Protein AF-A0A368X743-F1 (afdb_monomer)

Radius of gyration: 22.24 Å; Cα contacts (8 Å, |Δi|>4): 358; chains: 1; bounding box: 61×42×49 Å

pLDDT: mean 71.94, std 15.52, range [31.73, 89.88]

Mean predicted aligned error: 16.69 Å

Nearest PDB structures (foldseek):
  1ny5-assembly1_A  TM=9.254E-01  e=3.821E-13  Aquifex aeolicus
  6iy8-assembly1_B  TM=8.903E-01  e=4.191E-12  Pseudomonas putida
  8p53-assembly1_E  TM=8.128E-01  e=8.308E-13  Pseudomonas aeruginosa PAO1
  6djv-assembly1_F  TM=6.611E-01  e=6.412E-06  Mycobacterium tuberculosis
  6w6e-assembly1_A  TM=6.789E-01  e=2.340E-05  Mycobacterium tuberculosis

InterPro domains:
  IPR002078 RNA polymerase sigma factor 54 interaction domain [PF00158] (99-237)
  IPR002078 RNA polymerase sigma factor 54 interaction domain [PS50045] (100-242)
  IPR027417 P-loop containing nucleoside triphosphate hydrolase [G3DSA:3.40.50.300] (79-241)
  IPR027417 P-loop containing nucleoside triphosphate hydrolase [SSF52540] (99-230)

Structure (mmCIF, N/CA/C/O backbone):
data_AF-A0A368X743-F1
#
_entry.id   AF-A0A368X743-F1
#
loop_
_atom_site.group_PDB
_atom_site.id
_atom_site.type_symbol
_atom_site.label_atom_id
_atom_site.label_alt_id
_atom_site.label_comp_id
_atom_site.label_asym_id
_atom_site.label_entity_id
_atom_site.label_seq_id
_atom_site.pdbx_PDB_ins_code
_atom_site.Cartn_x
_atom_site.Cartn_y
_atom_site.Cartn_z
_atom_site.occupancy
_atom_site.B_iso_or_equiv
_atom_site.auth_seq_id
_atom_site.auth_comp_id
_atom_site.auth_asym_id
_atom_site.auth_atom_id
_atom_site.pdbx_PDB_model_num
ATOM 1 N N . MET A 1 1 ? -32.402 -8.726 -5.027 1.00 56.62 1 MET A N 1
ATOM 2 C CA . MET A 1 1 ? -32.173 -7.264 -4.955 1.00 56.62 1 MET A CA 1
ATOM 3 C C . MET A 1 1 ? -30.920 -6.946 -5.750 1.00 56.62 1 MET A C 1
ATOM 5 O O . MET A 1 1 ? -29.966 -7.706 -5.640 1.00 56.62 1 MET A O 1
ATOM 9 N N . VAL A 1 2 ? -30.930 -5.896 -6.571 1.00 60.62 2 VAL A N 1
ATOM 10 C CA . VAL A 1 2 ? -29.793 -5.553 -7.444 1.00 60.62 2 VAL A CA 1
ATOM 11 C C . VAL A 1 2 ? -28.965 -4.449 -6.795 1.00 60.62 2 VAL A C 1
ATOM 13 O O . VAL A 1 2 ? -29.484 -3.370 -6.515 1.00 60.62 2 VAL A O 1
ATOM 16 N N . ALA A 1 3 ? -27.683 -4.719 -6.552 1.00 65.06 3 ALA A N 1
ATOM 17 C CA . ALA A 1 3 ? -26.713 -3.693 -6.195 1.00 65.06 3 ALA A CA 1
ATOM 18 C C . ALA A 1 3 ? -26.090 -3.140 -7.482 1.00 65.06 3 ALA A C 1
ATOM 20 O O . ALA A 1 3 ? -25.682 -3.903 -8.354 1.00 65.06 3 ALA A O 1
ATOM 21 N N . ALA A 1 4 ? -26.043 -1.817 -7.606 1.00 66.94 4 ALA A N 1
ATOM 22 C CA . ALA A 1 4 ? -25.495 -1.128 -8.767 1.00 66.94 4 ALA A CA 1
ATOM 23 C C . ALA A 1 4 ? -24.627 0.041 -8.300 1.00 66.94 4 ALA A C 1
ATOM 25 O O . ALA A 1 4 ? -25.028 0.784 -7.391 1.00 66.94 4 ALA A O 1
ATOM 26 N N . ASP A 1 5 ? -23.463 0.203 -8.927 1.00 67.44 5 ASP A N 1
ATOM 27 C CA . ASP A 1 5 ? -22.631 1.393 -8.775 1.00 67.44 5 ASP A CA 1
ATOM 28 C C . ASP A 1 5 ? -23.292 2.621 -9.433 1.00 67.44 5 ASP A C 1
ATOM 30 O O . ASP A 1 5 ? -24.389 2.552 -9.992 1.00 67.44 5 ASP A O 1
ATOM 34 N N . ARG A 1 6 ? -22.646 3.784 -9.351 1.00 60.88 6 ARG A N 1
ATOM 35 C CA . ARG A 1 6 ? -23.215 5.037 -9.863 1.00 60.88 6 ARG A CA 1
ATOM 36 C C . ARG A 1 6 ? -23.391 5.050 -11.387 1.00 60.88 6 ARG A C 1
ATOM 38 O O . ARG A 1 6 ? -24.384 5.605 -11.854 1.00 60.88 6 ARG A O 1
ATOM 45 N N . ALA A 1 7 ? -22.465 4.459 -12.141 1.00 65.38 7 ALA A N 1
ATOM 46 C CA . ALA A 1 7 ? -22.534 4.413 -13.600 1.00 65.38 7 ALA A CA 1
ATOM 47 C C . ALA A 1 7 ? -23.646 3.457 -14.052 1.00 65.38 7 ALA A C 1
ATOM 49 O O . ALA A 1 7 ? -24.492 3.817 -14.871 1.00 65.38 7 ALA A O 1
ATOM 50 N N . ALA A 1 8 ? -23.719 2.283 -13.426 1.00 67.38 8 ALA A N 1
ATOM 51 C CA . ALA A 1 8 ? -24.792 1.324 -13.617 1.00 67.38 8 ALA A CA 1
ATOM 52 C C . ALA A 1 8 ? -26.155 1.920 -13.233 1.00 67.38 8 ALA A C 1
ATOM 54 O O . ALA A 1 8 ? -27.121 1.735 -13.959 1.00 67.38 8 ALA A O 1
ATOM 55 N N . ARG A 1 9 ? -26.258 2.706 -12.153 1.00 71.69 9 ARG A N 1
ATOM 56 C CA . ARG A 1 9 ? -27.516 3.385 -11.782 1.00 71.69 9 ARG A CA 1
ATOM 57 C C . ARG A 1 9 ? -27.991 4.380 -12.835 1.00 71.69 9 ARG A C 1
ATOM 59 O O . ARG A 1 9 ? -29.185 4.417 -13.109 1.00 71.69 9 ARG A O 1
ATOM 66 N N . GLN A 1 10 ? -27.083 5.152 -13.434 1.00 70.25 10 GLN A N 1
ATOM 67 C CA . GLN A 1 10 ? -27.434 6.070 -14.522 1.00 70.25 10 GLN A CA 1
ATOM 68 C C . GLN A 1 10 ? -27.906 5.317 -15.768 1.00 70.25 10 GLN A C 1
ATOM 70 O O . GLN A 1 10 ? -28.927 5.682 -16.342 1.00 70.25 10 GLN A O 1
ATOM 75 N N . LEU A 1 11 ? -27.211 4.238 -16.139 1.00 69.19 11 LEU A N 1
ATOM 76 C CA . LEU A 1 11 ? -27.594 3.389 -17.271 1.00 69.19 11 LEU A CA 1
ATOM 77 C C . LEU A 1 11 ? -28.924 2.658 -17.046 1.00 69.19 11 LEU A C 1
ATOM 79 O O . LEU A 1 11 ? -29.660 2.431 -17.997 1.00 69.19 11 LEU A O 1
ATOM 83 N N . LEU A 1 12 ? -29.236 2.302 -15.798 1.00 70.56 12 LEU A N 1
ATOM 84 C CA . LEU A 1 12 ? -30.456 1.589 -15.408 1.00 70.56 12 LEU A CA 1
ATOM 85 C C . LEU A 1 12 ? -31.621 2.526 -15.031 1.00 70.56 12 LEU A C 1
ATOM 87 O O . LEU A 1 12 ? -32.637 2.051 -14.522 1.00 70.56 12 LEU A O 1
ATOM 91 N N . GLY A 1 13 ? -31.477 3.848 -15.198 1.00 67.25 13 GLY A N 1
ATOM 92 C CA . GLY A 1 13 ? -32.517 4.821 -14.832 1.00 67.25 13 GLY A CA 1
ATOM 93 C C . GLY A 1 13 ? -32.894 4.803 -13.342 1.00 67.25 13 GLY A C 1
ATOM 94 O O . GLY A 1 13 ? -34.024 5.124 -12.968 1.00 67.25 13 GLY A O 1
ATOM 95 N N . LEU A 1 14 ? -31.975 4.383 -12.468 1.00 68.50 14 LEU A N 1
ATOM 96 C CA . LEU A 1 14 ? -32.179 4.334 -11.022 1.00 68.50 14 LEU A CA 1
ATOM 97 C C . LEU A 1 14 ? -31.921 5.720 -10.414 1.00 68.50 14 LEU A C 1
ATOM 99 O O . LEU A 1 14 ? -30.856 6.305 -10.611 1.00 68.50 14 LEU A O 1
ATOM 103 N N . ALA A 1 15 ? -32.891 6.236 -9.650 1.00 59.75 15 ALA A N 1
ATOM 104 C CA . ALA A 1 15 ? -32.784 7.535 -8.987 1.00 59.75 15 ALA A CA 1
ATOM 105 C C . ALA A 1 15 ? -31.547 7.614 -8.070 1.00 59.75 15 ALA A C 1
ATOM 107 O O . ALA A 1 15 ? -31.163 6.639 -7.417 1.00 59.75 15 ALA A O 1
ATOM 108 N N . ALA A 1 16 ? -30.929 8.796 -8.004 1.00 53.31 16 ALA A N 1
ATOM 109 C CA . ALA A 1 16 ? -29.814 9.069 -7.105 1.00 53.31 16 ALA A CA 1
ATOM 110 C C . ALA A 1 16 ? -30.315 9.112 -5.649 1.00 53.31 16 ALA A C 1
ATOM 112 O O . ALA A 1 16 ? -30.782 10.138 -5.170 1.00 53.31 16 ALA A O 1
ATOM 113 N N . GLY A 1 17 ? -30.238 7.978 -4.954 1.00 55.19 17 GLY A N 1
ATOM 114 C CA . GLY A 1 17 ? -30.592 7.832 -3.541 1.00 55.19 17 GLY A CA 1
ATOM 115 C C . GLY A 1 17 ? -29.818 6.685 -2.874 1.00 55.19 17 GLY A C 1
ATOM 116 O O . GLY A 1 17 ? -29.008 6.027 -3.548 1.00 55.19 17 GLY A O 1
ATOM 117 N N . PRO A 1 18 ? -30.035 6.416 -1.567 1.00 54.06 18 PRO A N 1
ATOM 118 C CA . PRO A 1 18 ? -29.537 5.190 -0.925 1.00 54.06 18 PRO A CA 1
ATOM 119 C C . PRO A 1 18 ? -29.947 3.976 -1.773 1.00 54.06 18 PRO A C 1
ATOM 121 O O . PRO A 1 18 ? -30.916 4.107 -2.518 1.00 54.06 18 PRO A O 1
ATOM 124 N N . PRO A 1 19 ? -29.221 2.837 -1.743 1.00 54.69 19 PRO A N 1
ATOM 125 C CA . PRO A 1 19 ? -29.488 1.686 -2.610 1.00 54.69 19 PRO A CA 1
ATOM 126 C C . PRO A 1 19 ? -30.940 1.221 -2.448 1.00 54.69 19 PRO A C 1
ATOM 128 O O . PRO A 1 19 ? -31.252 0.381 -1.612 1.00 54.69 19 PRO A O 1
ATOM 131 N N . SER A 1 20 ? -31.851 1.797 -3.232 1.00 52.66 20 SER A N 1
ATOM 132 C CA . SER A 1 20 ? -33.245 1.413 -3.234 1.00 52.66 20 SER A CA 1
ATOM 133 C C . SER A 1 20 ? -33.252 0.067 -3.925 1.00 52.66 20 SER A C 1
ATOM 135 O O . SER A 1 20 ? -32.994 -0.024 -5.130 1.00 52.66 20 SER A O 1
ATOM 137 N N . ALA A 1 21 ? -33.433 -0.980 -3.138 1.00 56.78 21 ALA A N 1
ATOM 138 C CA . ALA A 1 21 ? -33.397 -2.345 -3.601 1.00 56.78 21 ALA A CA 1
ATOM 139 C C . ALA A 1 21 ? -34.634 -2.623 -4.459 1.00 56.78 21 ALA A C 1
ATOM 141 O O . ALA A 1 21 ? -35.606 -3.212 -3.995 1.00 56.78 21 ALA A O 1
ATOM 142 N N . LYS A 1 22 ? -34.617 -2.190 -5.723 1.00 64.69 22 LYS A N 1
ATOM 143 C CA . LYS A 1 22 ? -35.632 -2.637 -6.670 1.00 64.69 22 LYS A CA 1
ATOM 144 C C . LYS A 1 22 ? -35.457 -4.151 -6.880 1.00 64.69 22 LYS A C 1
ATOM 146 O O . LYS A 1 22 ? -34.316 -4.625 -7.013 1.00 64.69 22 LYS A O 1
ATOM 151 N N . PRO A 1 23 ? -36.546 -4.935 -6.851 1.00 72.25 23 PRO A N 1
ATOM 152 C CA . PRO A 1 23 ? -36.495 -6.343 -7.214 1.00 72.25 23 PRO A CA 1
ATOM 153 C C . PRO A 1 23 ? -36.033 -6.489 -8.670 1.00 72.25 23 PRO A C 1
ATOM 155 O O . PRO A 1 23 ? -36.226 -5.594 -9.493 1.00 72.25 23 PRO A O 1
ATOM 158 N N . PHE A 1 24 ? -35.365 -7.601 -8.970 1.00 74.69 24 PHE A N 1
ATOM 159 C CA . PHE A 1 24 ? -34.711 -7.831 -10.263 1.00 74.69 24 PHE A CA 1
ATOM 160 C C . PHE A 1 24 ? -35.723 -7.764 -11.416 1.00 74.69 24 PHE A C 1
ATOM 162 O O . PHE A 1 24 ? -35.469 -7.164 -12.454 1.00 74.69 24 PHE A O 1
ATOM 169 N N . GLU A 1 25 ? -36.914 -8.286 -11.171 1.00 78.69 25 GLU A N 1
ATOM 170 C CA . GLU A 1 25 ? -38.037 -8.397 -12.093 1.00 78.69 25 GLU A CA 1
ATOM 171 C C . GLU A 1 25 ? -38.644 -7.035 -12.469 1.00 78.69 25 GLU A 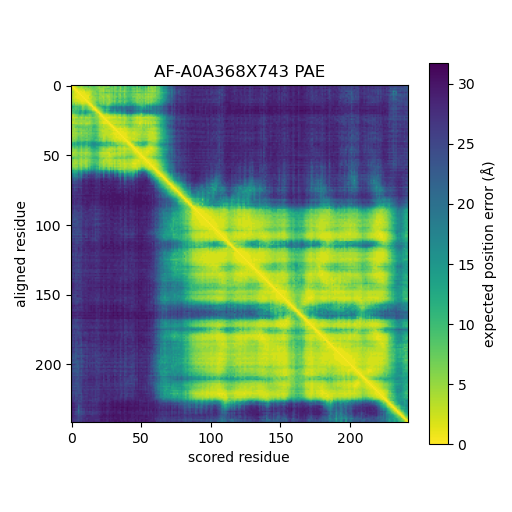C 1
ATOM 173 O O . GLU A 1 25 ? -39.318 -6.922 -13.485 1.00 78.69 25 GLU A O 1
ATOM 178 N N . GLN A 1 26 ? -38.397 -5.982 -11.681 1.00 74.81 26 GLN A N 1
ATOM 179 C CA . GLN A 1 26 ? -38.797 -4.616 -12.047 1.00 74.81 26 GLN A CA 1
ATOM 180 C C . GLN A 1 26 ? -37.801 -3.936 -12.989 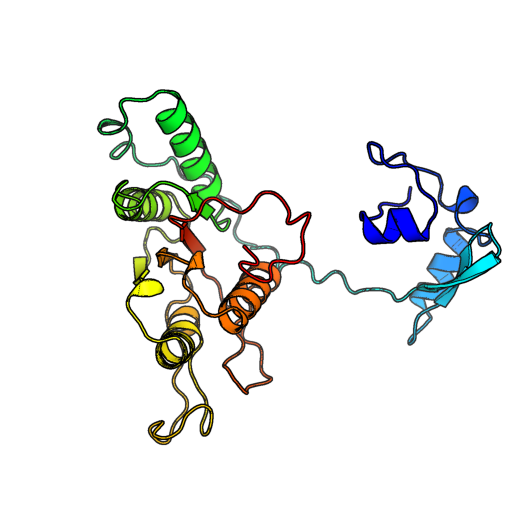1.00 74.81 26 GLN A C 1
ATOM 182 O O . GLN A 1 26 ? -38.139 -2.940 -13.623 1.00 74.81 26 GLN A O 1
ATOM 187 N N . LEU A 1 27 ? -36.565 -4.432 -13.051 1.00 74.38 27 LEU A N 1
ATOM 188 C CA . LEU A 1 27 ? -35.510 -3.872 -13.895 1.00 74.38 27 LEU A CA 1
ATOM 189 C C . LEU A 1 27 ? -35.327 -4.678 -15.176 1.00 74.38 27 LEU A C 1
ATOM 191 O O . LEU A 1 27 ? -35.014 -4.111 -16.220 1.00 74.38 27 LEU A O 1
ATOM 195 N N . PHE A 1 28 ? -35.552 -5.988 -15.109 1.00 81.00 28 PHE A N 1
ATOM 196 C CA . PHE A 1 28 ? -35.275 -6.916 -16.190 1.00 81.00 28 PHE A CA 1
ATOM 197 C C . PHE A 1 28 ? -36.531 -7.668 -16.613 1.00 81.00 28 PHE A C 1
ATOM 199 O O . PHE A 1 28 ? -37.300 -8.157 -15.796 1.00 81.00 28 PHE A O 1
ATOM 206 N N . SER A 1 29 ? -36.686 -7.819 -17.925 1.00 78.00 29 SER A N 1
ATOM 207 C CA . SER A 1 29 ? -37.794 -8.548 -18.561 1.00 78.00 29 SER A CA 1
ATOM 208 C C . SER A 1 29 ? -37.691 -10.077 -18.448 1.00 78.00 29 SER A C 1
ATOM 210 O O . SER A 1 29 ? -38.550 -10.799 -18.948 1.00 78.00 29 SER A O 1
ATOM 212 N N . VAL A 1 30 ? -36.635 -10.584 -17.808 1.00 78.19 30 VAL A N 1
ATOM 213 C CA . VAL A 1 30 ? -36.386 -12.012 -17.584 1.00 78.19 30 VAL A CA 1
ATOM 214 C C . VAL A 1 30 ? -36.450 -12.315 -16.091 1.00 78.19 30 VAL A C 1
ATOM 216 O O . VAL A 1 30 ? -35.977 -11.528 -15.278 1.00 78.19 30 VAL A O 1
ATOM 219 N N . GLY A 1 31 ? -37.005 -13.469 -15.716 1.00 79.88 31 GLY A N 1
ATOM 220 C CA . GLY A 1 31 ? -37.005 -13.911 -14.321 1.00 79.88 31 GLY A CA 1
ATOM 221 C C . GLY A 1 31 ? -35.591 -14.250 -13.843 1.00 79.88 31 GLY A C 1
ATOM 222 O O . GLY A 1 31 ? -34.842 -14.928 -14.554 1.00 79.88 31 GLY A O 1
ATOM 223 N N . PHE A 1 32 ? -35.235 -13.820 -12.627 1.00 78.94 32 PHE A N 1
ATOM 224 C CA . PHE A 1 32 ? -33.883 -13.982 -12.078 1.00 78.94 32 PHE A CA 1
ATOM 225 C C . PHE A 1 32 ? -33.392 -15.434 -12.118 1.00 78.94 32 PHE A C 1
ATOM 227 O O . PHE A 1 32 ? -32.275 -15.69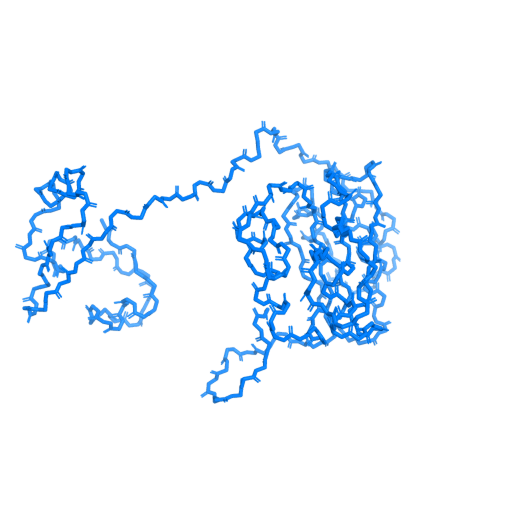7 -12.558 1.00 78.94 32 PHE A O 1
ATOM 234 N N . GLY A 1 33 ? -34.233 -16.393 -11.716 1.00 80.25 33 GLY A N 1
ATOM 235 C CA . GLY A 1 33 ? -33.866 -17.813 -11.676 1.00 80.25 33 GLY A CA 1
ATOM 236 C C . GLY A 1 33 ? -33.558 -18.410 -13.054 1.00 80.25 33 GLY A C 1
ATOM 237 O O . GLY A 1 33 ? -32.553 -19.107 -13.215 1.00 80.25 33 GLY A O 1
ATOM 238 N N . ALA A 1 34 ? -34.381 -18.095 -14.059 1.00 78.75 34 ALA A N 1
ATOM 239 C CA . ALA A 1 34 ? -34.189 -18.566 -15.431 1.00 78.75 34 ALA A CA 1
ATOM 240 C C . ALA A 1 34 ? -32.914 -17.972 -16.047 1.00 78.75 34 ALA A C 1
ATOM 242 O O . ALA A 1 34 ? -32.102 -18.691 -16.633 1.00 78.75 34 ALA A O 1
ATOM 243 N N . TRP A 1 35 ? -32.696 -16.673 -15.838 1.00 83.81 35 TRP A N 1
ATOM 244 C CA . TRP A 1 35 ? -31.492 -15.991 -16.298 1.00 83.81 35 TRP A CA 1
ATOM 245 C C . TRP A 1 35 ? -30.225 -16.490 -15.588 1.00 83.81 35 TRP A C 1
ATOM 247 O O . TRP A 1 35 ? -29.239 -16.781 -16.258 1.00 83.81 35 TRP A O 1
ATOM 257 N N . MET A 1 36 ? -30.247 -16.682 -14.265 1.00 78.75 36 MET A N 1
ATOM 258 C CA . MET A 1 36 ? -29.116 -17.243 -13.511 1.00 78.75 36 MET A CA 1
ATOM 259 C C . MET A 1 36 ? -28.749 -18.648 -13.991 1.00 78.75 36 MET A C 1
ATOM 261 O O . MET A 1 36 ? -27.569 -18.991 -14.061 1.00 78.75 36 MET A O 1
ATOM 265 N N . SER A 1 37 ? -29.747 -19.466 -14.337 1.00 80.19 37 SER A N 1
ATOM 266 C CA . SER A 1 37 ? -29.503 -20.779 -14.933 1.00 80.19 37 SER A CA 1
ATOM 267 C C . SER A 1 37 ? -28.808 -20.653 -16.289 1.00 80.19 37 SER A C 1
ATOM 269 O O . SER A 1 37 ? -27.788 -21.301 -16.509 1.00 80.19 37 SER A O 1
ATOM 271 N N . ALA A 1 38 ? -29.282 -19.763 -17.165 1.00 78.81 38 ALA A N 1
ATOM 272 C CA . ALA A 1 38 ? -28.646 -19.510 -18.456 1.00 78.81 38 ALA A CA 1
ATOM 273 C C . ALA A 1 38 ? -27.209 -18.979 -18.304 1.00 78.81 38 ALA A C 1
ATOM 275 O O . ALA A 1 38 ? -26.305 -19.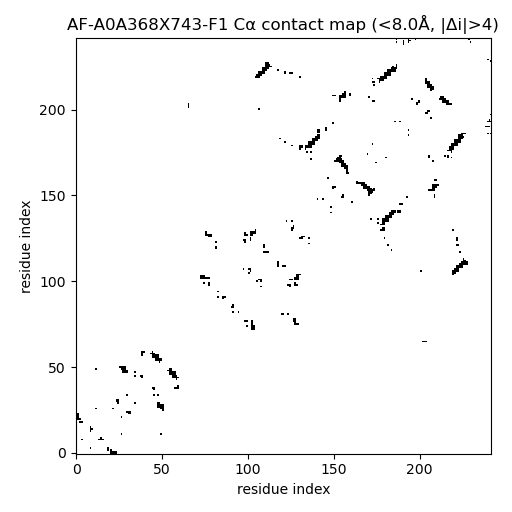454 -18.986 1.00 78.81 38 ALA A O 1
ATOM 276 N N . LEU A 1 39 ? -26.974 -18.051 -17.370 1.00 80.62 39 LEU A N 1
ATOM 277 C CA . LEU A 1 39 ? -25.662 -17.453 -17.123 1.00 80.62 39 LEU A CA 1
ATOM 278 C C . LEU A 1 39 ? -24.630 -18.488 -16.655 1.00 80.62 39 LEU A C 1
ATOM 280 O O . LEU A 1 39 ? -23.502 -18.468 -17.137 1.00 80.62 39 LEU A O 1
ATOM 284 N N . ARG A 1 40 ? -25.018 -19.426 -15.777 1.00 76.19 40 ARG A N 1
ATOM 285 C CA . ARG A 1 40 ? -24.127 -20.504 -15.301 1.00 76.19 40 ARG A CA 1
ATOM 286 C C . ARG A 1 40 ? -23.631 -21.423 -16.41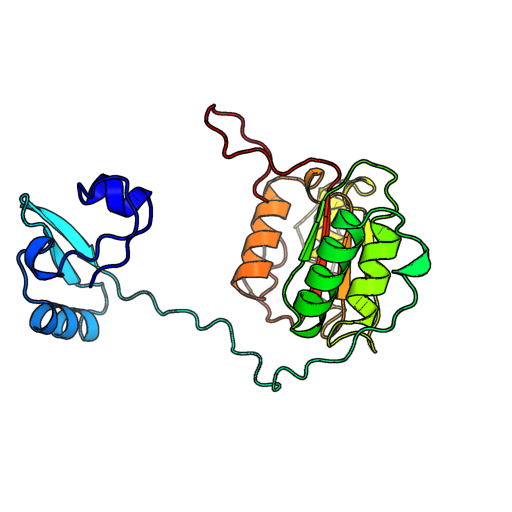8 1.00 76.19 40 ARG A C 1
ATOM 288 O O . ARG A 1 40 ? -22.539 -21.966 -16.310 1.00 76.19 40 ARG A O 1
ATOM 295 N N . HIS A 1 41 ? -24.419 -21.594 -17.477 1.00 72.56 41 HIS A N 1
ATOM 296 C CA . HIS A 1 41 ? -24.068 -22.453 -18.611 1.00 72.56 41 HIS A CA 1
ATOM 297 C C . HIS A 1 41 ? -23.479 -21.662 -19.793 1.00 72.56 41 HIS A C 1
ATOM 299 O O . HIS A 1 41 ? -22.948 -22.249 -20.738 1.00 72.56 41 HIS A O 1
ATOM 305 N N . ALA A 1 42 ? -23.543 -20.329 -19.755 1.00 69.12 42 ALA A N 1
ATOM 306 C CA . ALA A 1 42 ? -23.094 -19.470 -20.837 1.00 69.12 42 ALA A CA 1
ATOM 307 C C . ALA A 1 42 ? -21.596 -19.147 -20.722 1.00 69.12 42 ALA A C 1
ATOM 309 O O . ALA A 1 42 ? -21.192 -18.216 -20.030 1.00 69.12 42 ALA A O 1
ATOM 310 N N . ARG A 1 43 ? -20.765 -19.849 -21.505 1.00 61.22 43 ARG A N 1
ATOM 311 C CA . ARG A 1 43 ? -19.309 -19.594 -21.615 1.00 61.22 43 ARG A CA 1
ATOM 312 C C . ARG A 1 43 ? -18.935 -18.177 -22.061 1.00 61.22 43 ARG A C 1
ATOM 314 O O . ARG A 1 43 ? -17.804 -17.755 -21.866 1.00 61.22 43 ARG A O 1
ATOM 321 N N . GLN A 1 44 ? -19.859 -17.461 -22.697 1.00 68.56 44 GLN A N 1
ATOM 322 C CA . GLN A 1 44 ? -19.630 -16.130 -23.259 1.00 68.56 44 GLN A CA 1
ATOM 323 C C . GLN A 1 44 ? -20.599 -15.085 -22.675 1.00 68.56 44 GLN A C 1
ATOM 325 O O . GLN A 1 44 ? -20.813 -14.033 -23.274 1.00 68.56 44 GLN A O 1
ATOM 330 N N . GLY A 1 45 ? -21.203 -15.358 -21.517 1.00 75.69 45 GLY A N 1
ATOM 331 C CA . GLY A 1 45 ? -22.225 -14.496 -20.928 1.00 75.69 45 GLY A CA 1
ATOM 332 C C . GLY A 1 45 ? -23.614 -14.670 -21.551 1.00 75.69 45 GLY A C 1
ATOM 333 O O . GLY A 1 45 ? -23.767 -15.198 -22.651 1.00 75.69 45 GLY A O 1
ATOM 334 N N . ALA A 1 46 ? -24.638 -14.232 -20.824 1.00 81.56 46 ALA A N 1
ATOM 335 C CA . ALA A 1 46 ? -26.039 -14.332 -21.207 1.00 81.56 46 ALA A CA 1
ATOM 336 C C . ALA A 1 46 ? -26.592 -12.954 -21.585 1.00 81.56 46 ALA A C 1
ATOM 338 O O . ALA A 1 46 ? -26.406 -11.971 -20.865 1.00 81.56 46 ALA A O 1
ATOM 339 N N . ALA A 1 47 ? -27.295 -12.876 -22.715 1.00 80.25 47 ALA A N 1
ATOM 340 C CA . ALA A 1 47 ? -28.047 -11.679 -23.064 1.00 80.25 47 ALA A CA 1
ATOM 341 C C . ALA A 1 47 ? -29.213 -11.490 -22.083 1.00 80.25 47 ALA A C 1
ATOM 343 O O . ALA A 1 47 ? -29.880 -12.448 -21.691 1.00 80.25 47 ALA A O 1
ATOM 344 N N . MET A 1 48 ? -29.472 -10.247 -21.705 1.00 82.38 48 MET A N 1
ATOM 345 C CA . MET A 1 48 ? -30.626 -9.859 -20.909 1.00 82.38 48 MET A CA 1
ATOM 346 C C . MET A 1 48 ? -31.195 -8.546 -21.433 1.00 82.38 48 MET A C 1
ATOM 348 O O . MET A 1 48 ? -30.526 -7.805 -22.153 1.00 82.38 48 MET A O 1
ATOM 352 N N . ARG A 1 49 ? -32.447 -8.256 -21.095 1.00 81.00 49 ARG A N 1
ATOM 353 C CA . ARG A 1 49 ? -33.128 -7.060 -21.580 1.00 81.00 49 ARG A CA 1
ATOM 354 C C . ARG A 1 49 ? -33.782 -6.324 -20.423 1.00 81.00 49 ARG A C 1
ATOM 356 O O . ARG A 1 49 ? -34.500 -6.938 -19.630 1.00 81.00 49 ARG A O 1
ATOM 363 N N . LEU A 1 50 ? -33.514 -5.029 -20.338 1.00 78.31 50 LEU A N 1
ATOM 364 C CA . LEU A 1 50 ? -34.170 -4.129 -19.402 1.00 78.31 50 LEU A CA 1
ATOM 365 C C . LEU A 1 50 ? -35.645 -3.953 -19.765 1.00 78.31 50 LEU A C 1
ATOM 367 O O . LEU A 1 50 ? -36.044 -4.160 -20.914 1.00 78.31 50 LEU A O 1
ATOM 371 N N . ALA A 1 51 ? -36.452 -3.569 -18.781 1.00 74.31 51 ALA A N 1
ATOM 372 C CA . ALA A 1 51 ? -37.876 -3.297 -18.977 1.00 74.31 51 ALA A CA 1
ATOM 373 C C . ALA A 1 51 ? -38.138 -2.172 -20.002 1.00 74.31 51 ALA A C 1
ATOM 375 O O . ALA A 1 51 ? -39.148 -2.202 -20.697 1.00 74.31 51 ALA A O 1
ATOM 376 N N . ASP A 1 52 ? -37.204 -1.230 -20.153 1.00 72.94 52 ASP A N 1
ATOM 377 C CA . ASP A 1 52 ? -37.237 -0.145 -21.148 1.00 72.94 52 ASP A CA 1
ATOM 378 C C . ASP A 1 52 ? -36.826 -0.583 -22.569 1.00 72.94 52 ASP A C 1
ATOM 380 O O . ASP A 1 52 ? -36.849 0.201 -23.517 1.00 72.94 52 ASP A O 1
ATOM 384 N N . GLY A 1 53 ? -36.461 -1.855 -22.740 1.00 72.75 53 GLY A N 1
ATOM 385 C CA . GLY A 1 53 ? -36.122 -2.439 -24.024 1.00 72.75 53 GLY A CA 1
ATOM 386 C C . GLY A 1 53 ? -34.626 -2.493 -24.345 1.00 72.75 53 GLY A C 1
ATOM 387 O O . GLY A 1 53 ? -34.285 -3.126 -25.349 1.00 72.75 53 GLY A O 1
ATOM 388 N N . VAL A 1 54 ? -33.743 -1.927 -23.518 1.00 77.56 54 VAL A N 1
ATOM 389 C CA . VAL A 1 54 ? -32.285 -1.974 -23.725 1.00 77.56 54 VAL A CA 1
ATOM 390 C C . VAL A 1 54 ? -31.759 -3.402 -23.572 1.00 77.56 54 VAL A C 1
ATOM 392 O O . VAL A 1 54 ? -32.097 -4.112 -22.624 1.00 77.56 54 VAL A O 1
ATOM 395 N N . ARG A 1 55 ? -30.902 -3.842 -24.502 1.00 79.19 55 ARG A N 1
ATOM 396 C CA . ARG A 1 55 ? -30.234 -5.151 -24.436 1.00 79.19 55 ARG A CA 1
ATOM 397 C C . ARG A 1 55 ? -28.873 -5.020 -23.766 1.00 79.19 55 ARG A C 1
ATOM 399 O O . ARG A 1 55 ? -28.029 -4.255 -24.218 1.00 79.19 55 ARG A O 1
ATOM 406 N N . LEU A 1 56 ? -28.659 -5.818 -22.732 1.00 79.81 56 LEU A N 1
ATOM 407 C CA . LEU A 1 56 ? -27.412 -5.928 -21.992 1.00 79.81 56 LEU A CA 1
ATOM 408 C C . LEU A 1 56 ? -26.838 -7.334 -22.166 1.00 79.81 56 LEU A C 1
ATOM 410 O O . LEU A 1 56 ? -27.566 -8.306 -22.368 1.00 79.81 56 LEU A O 1
ATOM 414 N N . ARG A 1 57 ? -25.518 -7.454 -22.061 1.00 81.56 57 ARG A N 1
ATOM 415 C CA . ARG A 1 57 ? -24.835 -8.745 -21.978 1.00 81.56 57 ARG A CA 1
ATOM 416 C C . ARG A 1 57 ? -24.290 -8.891 -20.571 1.00 81.56 57 ARG A C 1
ATOM 418 O O . ARG A 1 57 ? -23.407 -8.139 -20.174 1.00 81.56 57 ARG A O 1
ATOM 425 N N . ALA A 1 58 ? -24.816 -9.855 -19.834 1.00 78.00 58 ALA A N 1
ATOM 426 C CA . ALA A 1 58 ? -24.282 -10.207 -18.538 1.00 78.00 58 ALA A CA 1
ATOM 427 C C . ALA A 1 58 ? -23.169 -11.230 -18.705 1.00 78.00 58 ALA A C 1
ATOM 429 O O . ALA A 1 58 ? -23.358 -12.264 -19.341 1.00 78.00 58 ALA A O 1
ATOM 430 N N . VAL A 1 59 ? -22.023 -10.965 -18.102 1.00 77.19 59 VAL A N 1
ATOM 431 C CA . VAL A 1 59 ? -20.946 -11.940 -17.949 1.00 77.19 59 VAL A CA 1
ATOM 432 C C . VAL A 1 59 ? -20.846 -12.286 -16.473 1.00 77.19 59 VAL A C 1
ATOM 434 O O . VAL A 1 59 ? -20.916 -11.397 -15.626 1.00 77.19 59 VAL A O 1
ATOM 437 N N . ALA A 1 60 ? -20.731 -13.577 -16.157 1.00 72.56 60 ALA A N 1
ATOM 438 C CA . ALA A 1 60 ? -20.367 -13.982 -14.810 1.00 72.56 60 ALA A CA 1
ATOM 439 C C . ALA A 1 60 ? -18.937 -13.494 -14.584 1.00 72.56 60 ALA A C 1
ATOM 441 O O . ALA A 1 60 ? -17.993 -14.027 -15.163 1.00 72.56 60 ALA A O 1
ATOM 442 N N . MET A 1 61 ? -18.792 -12.428 -13.806 1.00 62.44 61 MET A N 1
ATOM 443 C CA . MET A 1 61 ? -17.488 -12.060 -13.293 1.00 62.44 61 MET A CA 1
ATOM 444 C C . MET A 1 61 ? -17.183 -13.073 -12.202 1.00 62.44 61 MET A C 1
ATOM 446 O O . MET A 1 61 ? -17.951 -13.193 -11.245 1.00 62.44 61 MET A O 1
ATOM 450 N N . GLU A 1 62 ? -16.100 -13.834 -12.358 1.00 56.59 62 GLU A N 1
ATOM 451 C CA . GLU A 1 62 ? -15.513 -14.481 -11.195 1.00 56.59 62 GLU A CA 1
ATOM 452 C C . GLU A 1 62 ? -15.260 -13.358 -10.196 1.00 56.59 62 GLU A C 1
ATOM 454 O O . GLU A 1 62 ? -14.477 -12.442 -10.458 1.00 56.59 62 GLU A O 1
ATOM 459 N N . MET A 1 63 ? -15.978 -13.387 -9.072 1.00 44.09 63 MET A N 1
ATOM 460 C CA . MET A 1 63 ? -15.480 -12.700 -7.901 1.00 44.09 63 MET A CA 1
ATOM 461 C C . MET A 1 63 ? -14.114 -13.319 -7.669 1.00 44.09 63 MET A C 1
ATOM 463 O O . MET A 1 63 ? -14.018 -14.457 -7.208 1.00 44.09 63 MET A O 1
ATOM 467 N N . VAL A 1 64 ? -13.064 -12.584 -8.026 1.00 41.25 64 VAL A N 1
ATOM 468 C CA . VAL A 1 64 ? -11.765 -12.793 -7.419 1.00 41.25 64 VAL A CA 1
ATOM 469 C C . VAL A 1 64 ? -12.054 -12.568 -5.948 1.00 41.25 64 VAL A C 1
ATOM 471 O O . VAL A 1 64 ? -12.178 -11.434 -5.498 1.00 41.25 64 VAL A O 1
ATOM 474 N N . GLN A 1 65 ? -12.303 -13.656 -5.218 1.00 34.34 65 GLN A N 1
ATOM 475 C CA . GLN A 1 65 ? -12.232 -13.610 -3.776 1.00 34.34 65 GLN A CA 1
ATOM 476 C C . GLN A 1 65 ? -10.848 -13.026 -3.518 1.00 34.34 65 GLN A C 1
ATOM 478 O O . GLN A 1 65 ? -9.871 -13.653 -3.952 1.00 34.34 65 GLN A O 1
ATOM 483 N N . PRO A 1 66 ? -10.734 -11.822 -2.918 1.00 35.19 66 PRO A N 1
ATOM 484 C CA . PRO A 1 66 ? -9.439 -11.395 -2.422 1.00 35.19 66 PRO A CA 1
ATOM 485 C C . PRO A 1 66 ? -8.999 -12.567 -1.569 1.00 35.19 66 PRO A C 1
ATOM 487 O O . PRO A 1 66 ? -9.786 -12.993 -0.719 1.00 35.19 66 PRO A O 1
ATOM 490 N N . ALA A 1 67 ? -7.873 -13.190 -1.935 1.00 38.06 67 ALA A N 1
ATOM 491 C CA . ALA A 1 67 ? -7.433 -14.434 -1.327 1.00 38.06 67 ALA A CA 1
ATOM 492 C C . ALA A 1 67 ? -7.566 -14.227 0.174 1.00 38.06 67 ALA A C 1
ATOM 494 O O . ALA A 1 67 ? -6.887 -13.362 0.732 1.00 38.06 67 ALA A O 1
ATOM 495 N N . ALA A 1 68 ? -8.568 -14.883 0.769 1.00 38.12 68 ALA A N 1
ATOM 496 C CA . ALA A 1 68 ? -8.914 -14.617 2.145 1.00 38.12 68 ALA A CA 1
ATOM 497 C C . ALA A 1 68 ? -7.630 -14.904 2.901 1.00 38.12 68 ALA A C 1
ATOM 499 O O . ALA A 1 68 ? -7.091 -16.005 2.780 1.00 38.12 68 ALA A O 1
ATOM 500 N N . ARG A 1 69 ? -7.086 -13.897 3.587 1.00 41.22 69 ARG A N 1
ATOM 501 C CA . ARG A 1 69 ? -5.990 -14.123 4.516 1.00 41.22 69 ARG A CA 1
ATOM 502 C C . ARG A 1 69 ? -6.509 -15.168 5.495 1.00 41.22 69 ARG A C 1
ATOM 504 O O . ARG A 1 69 ? -7.331 -14.869 6.350 1.00 41.22 69 ARG A O 1
ATOM 511 N N . THR A 1 70 ? -6.103 -16.417 5.296 1.00 35.59 70 THR A N 1
ATOM 512 C CA . THR A 1 70 ? -6.533 -17.570 6.093 1.00 35.59 70 THR A CA 1
ATOM 513 C C . THR A 1 70 ? -5.860 -17.588 7.460 1.00 35.59 70 THR A C 1
ATOM 515 O O . THR A 1 70 ? -6.148 -18.464 8.270 1.00 35.59 70 THR A O 1
ATOM 518 N N . ALA A 1 71 ? -4.988 -16.620 7.749 1.00 38.06 71 ALA A N 1
ATOM 519 C CA . ALA A 1 71 ? -4.566 -16.356 9.108 1.00 38.06 71 ALA A CA 1
ATOM 520 C C . ALA A 1 71 ? -5.738 -15.689 9.852 1.00 38.06 71 ALA A C 1
ATOM 522 O O . ALA A 1 71 ? -6.182 -14.619 9.424 1.00 38.06 71 ALA A O 1
ATOM 523 N N . PRO A 1 72 ? -6.265 -16.289 10.937 1.00 31.73 72 PRO A N 1
ATOM 524 C CA . PRO A 1 72 ? -7.278 -15.634 11.749 1.00 31.73 72 PRO A CA 1
ATOM 525 C C . PRO A 1 72 ? -6.758 -14.255 12.157 1.00 31.73 72 PRO A C 1
ATOM 527 O O . PRO A 1 72 ? -5.647 -14.133 12.671 1.00 31.73 72 PRO A O 1
ATOM 530 N N . LEU A 1 73 ? -7.560 -13.226 11.881 1.00 37.38 73 LEU A N 1
ATOM 531 C CA . LEU A 1 73 ? -7.306 -11.844 12.269 1.00 37.38 73 LEU A CA 1
ATOM 532 C C . LEU A 1 73 ? -7.173 -11.783 13.793 1.00 37.38 73 LEU A C 1
ATOM 534 O O . LEU A 1 73 ? -8.167 -11.721 14.514 1.00 37.38 73 LEU A O 1
ATOM 538 N N . GLN A 1 74 ? -5.943 -11.857 14.292 1.00 36.03 74 GLN A N 1
ATOM 539 C CA . GLN A 1 74 ? -5.662 -11.682 15.707 1.00 36.03 74 GLN A CA 1
ATOM 540 C C . GLN A 1 74 ? -5.432 -10.202 15.967 1.00 36.03 74 GLN A C 1
ATOM 542 O O . GLN A 1 74 ? -4.403 -9.642 15.592 1.00 36.03 74 GLN A O 1
ATOM 547 N N . LEU A 1 75 ? -6.418 -9.572 16.604 1.00 33.41 75 LEU A N 1
ATOM 548 C CA . LEU A 1 75 ? -6.338 -8.192 17.059 1.00 33.41 75 LEU A CA 1
ATOM 549 C C . LEU A 1 75 ? -5.223 -8.088 18.114 1.00 33.41 75 LEU A C 1
ATOM 551 O O . LEU A 1 75 ? -5.420 -8.428 19.280 1.00 33.41 75 LEU A O 1
ATOM 555 N N . ARG A 1 76 ? -4.027 -7.659 17.707 1.00 39.06 76 ARG A N 1
ATOM 556 C CA . ARG A 1 76 ? -2.948 -7.323 18.642 1.00 39.06 76 ARG A CA 1
ATOM 557 C C . ARG A 1 76 ? -3.242 -5.960 19.263 1.00 39.06 76 ARG A C 1
ATOM 559 O O . ARG A 1 76 ? -3.483 -4.993 18.546 1.00 39.06 76 ARG A O 1
ATOM 566 N N . ALA A 1 77 ? -3.215 -5.886 20.593 1.00 40.12 77 ALA A N 1
ATOM 567 C CA . ALA A 1 77 ? -3.286 -4.615 21.304 1.00 40.12 77 ALA A CA 1
ATOM 568 C C . ALA A 1 77 ? -2.075 -3.752 20.910 1.00 40.12 77 ALA A C 1
ATOM 570 O O . ALA A 1 77 ? -0.930 -4.181 21.057 1.00 40.12 77 ALA A O 1
ATOM 571 N N . ALA A 1 78 ? -2.335 -2.564 20.368 1.00 43.62 78 ALA A N 1
ATOM 572 C CA . ALA A 1 78 ? -1.297 -1.628 19.962 1.00 43.62 78 ALA A CA 1
ATOM 573 C C . ALA A 1 78 ? -0.507 -1.111 21.175 1.00 43.62 78 ALA A C 1
ATOM 575 O O . ALA A 1 78 ? -1.075 -0.841 22.234 1.00 43.62 78 ALA A O 1
ATOM 576 N N . THR A 1 79 ? 0.808 -0.95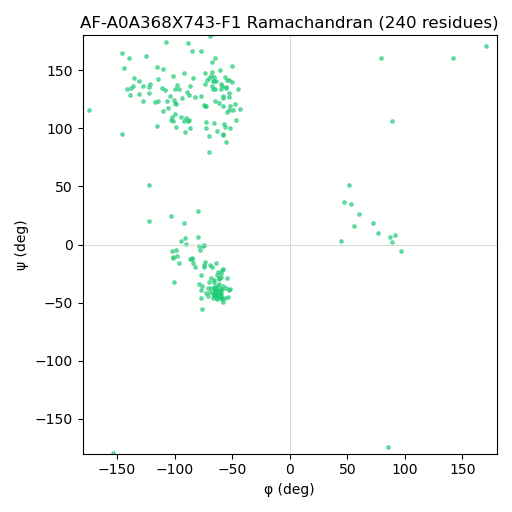5 21.022 1.00 42.31 79 THR A N 1
ATOM 577 C CA . THR A 1 79 ? 1.680 -0.406 22.066 1.00 42.31 79 THR A CA 1
ATOM 578 C C . THR A 1 79 ? 1.488 1.117 22.204 1.00 42.31 79 THR A C 1
ATOM 580 O O . THR A 1 79 ? 1.429 1.809 21.186 1.00 42.31 79 THR A O 1
ATOM 583 N N . PRO A 1 80 ? 1.441 1.694 23.424 1.00 43.75 80 PRO A N 1
ATOM 584 C CA . PRO A 1 80 ? 0.936 3.062 23.637 1.00 43.75 80 PRO A CA 1
ATOM 585 C C . PRO A 1 80 ? 1.906 4.217 23.310 1.00 43.75 80 PRO A C 1
ATOM 587 O O . PRO A 1 80 ? 1.607 5.370 23.610 1.00 43.75 80 PRO A O 1
ATOM 590 N N . SER A 1 81 ? 3.088 3.974 22.735 1.00 52.19 81 SER A N 1
ATOM 591 C CA . SER A 1 81 ? 4.191 4.951 22.821 1.00 52.19 81 SER A CA 1
ATOM 592 C C . SER A 1 81 ? 4.052 6.212 21.954 1.00 52.19 81 SER A C 1
ATOM 594 O O . SER A 1 81 ? 4.779 7.169 22.193 1.00 52.19 81 SER A O 1
ATOM 596 N N . ALA A 1 82 ? 3.146 6.254 20.970 1.00 51.03 82 ALA A N 1
ATOM 597 C CA . ALA A 1 82 ? 2.962 7.444 20.124 1.00 51.03 82 ALA A CA 1
ATOM 598 C C . ALA A 1 82 ? 1.816 8.366 20.578 1.00 51.03 82 ALA A C 1
ATOM 600 O O . ALA A 1 82 ? 1.772 9.520 20.162 1.00 51.03 82 ALA A O 1
ATOM 601 N N . GLN A 1 83 ? 0.911 7.895 21.447 1.00 51.19 83 GLN A N 1
ATOM 602 C CA . GLN A 1 83 ? -0.207 8.713 21.941 1.00 51.19 83 GLN A CA 1
ATOM 603 C C . GLN A 1 83 ? 0.274 9.893 22.796 1.00 51.19 83 GLN A C 1
ATOM 605 O O . GLN A 1 83 ? -0.340 10.952 22.766 1.00 51.19 83 GLN A O 1
ATOM 610 N N . ALA A 1 84 ? 1.406 9.747 23.495 1.00 49.06 84 ALA A N 1
ATOM 611 C CA . ALA A 1 84 ? 1.950 10.776 24.383 1.00 49.06 84 ALA A CA 1
ATOM 612 C C . ALA A 1 84 ? 2.379 12.079 23.671 1.00 49.06 84 ALA A C 1
ATOM 614 O O . ALA A 1 84 ? 2.571 13.091 24.336 1.00 49.06 84 ALA A O 1
ATOM 615 N N . ALA A 1 85 ? 2.529 12.067 22.341 1.00 53.19 85 ALA A N 1
ATOM 616 C CA . ALA A 1 85 ? 2.919 13.237 21.550 1.00 53.19 85 ALA A CA 1
ATOM 617 C C . ALA A 1 85 ? 1.734 13.953 20.871 1.00 53.19 85 ALA A C 1
ATOM 619 O O . ALA A 1 85 ? 1.935 14.980 20.223 1.00 53.19 85 ALA A O 1
ATOM 620 N N . LEU A 1 86 ? 0.513 13.417 20.978 1.00 61.19 86 LEU A N 1
ATOM 621 C CA . LEU A 1 86 ? -0.673 13.946 20.305 1.00 61.19 86 LEU A CA 1
ATOM 622 C C . LEU A 1 86 ? -1.500 14.739 21.327 1.00 61.19 86 LEU A C 1
ATOM 624 O O . LEU A 1 86 ? -2.126 14.158 22.206 1.00 61.19 86 LEU A O 1
ATOM 628 N N . SER A 1 87 ? -1.475 16.069 21.233 1.00 61.19 87 SER A N 1
ATOM 629 C CA . SER A 1 87 ? -2.207 16.970 22.140 1.00 61.19 87 SER A CA 1
ATOM 630 C C . SER A 1 87 ? -3.664 17.219 21.731 1.00 61.19 87 SER A C 1
ATOM 632 O O . SER A 1 87 ? -4.429 17.773 22.516 1.00 61.19 87 SER A O 1
ATOM 634 N N . ASP A 1 88 ? -4.050 16.821 20.517 1.00 75.62 88 ASP A N 1
ATOM 635 C CA . ASP A 1 88 ? -5.383 17.027 19.946 1.00 75.62 88 ASP A CA 1
ATOM 636 C C . ASP A 1 88 ? -6.232 15.746 20.056 1.00 75.62 88 ASP A C 1
ATOM 638 O O . ASP A 1 88 ? -5.848 14.684 19.559 1.00 75.62 88 ASP A O 1
ATOM 642 N N . GLU A 1 89 ? -7.407 15.842 20.682 1.00 75.25 89 GLU A N 1
ATOM 643 C CA . GLU A 1 89 ? -8.351 14.730 20.856 1.00 75.25 89 GLU A CA 1
ATOM 644 C C . GLU A 1 89 ? -8.800 14.105 19.525 1.00 75.25 89 GLU A C 1
ATOM 646 O O . GLU A 1 89 ? -8.957 12.883 19.430 1.00 75.25 89 GLU A O 1
ATOM 651 N N . LEU A 1 90 ? -8.968 14.909 18.468 1.00 74.88 90 LEU A N 1
ATOM 652 C CA . LEU A 1 90 ? -9.336 14.405 17.142 1.00 74.88 90 LEU A CA 1
ATOM 653 C C . LEU A 1 90 ? -8.202 13.585 16.531 1.00 74.88 90 LEU A C 1
ATOM 655 O O . LEU A 1 90 ? -8.445 12.555 15.894 1.00 74.88 90 LEU A O 1
ATOM 659 N N . LEU A 1 91 ? -6.963 14.016 16.760 1.00 75.12 91 LEU A N 1
ATOM 660 C CA . LEU A 1 91 ? -5.772 13.313 16.305 1.00 75.12 91 LEU A CA 1
ATOM 661 C C . LEU A 1 91 ? -5.588 11.998 17.067 1.00 75.12 91 LEU A C 1
ATOM 663 O O . LEU A 1 91 ? -5.302 10.975 16.448 1.00 75.12 91 LEU A O 1
ATOM 667 N N . VAL A 1 92 ? -5.839 11.991 18.380 1.00 76.81 92 VAL A N 1
ATOM 668 C CA . VAL A 1 92 ? -5.841 10.771 19.203 1.00 76.81 92 VAL A CA 1
ATOM 669 C C . VAL A 1 92 ? -6.886 9.769 18.702 1.00 76.81 92 VAL A C 1
ATOM 671 O O . VAL A 1 92 ? -6.575 8.588 18.542 1.00 76.81 92 VAL A O 1
ATOM 674 N N . LEU A 1 93 ? -8.103 10.222 18.385 1.00 80.25 93 LEU A N 1
ATOM 675 C CA . LEU A 1 93 ? -9.164 9.367 17.839 1.00 80.25 93 LEU A CA 1
ATOM 676 C C . LEU A 1 93 ? -8.823 8.812 16.450 1.00 80.25 93 LEU A C 1
ATOM 678 O O . LEU A 1 93 ? -9.047 7.628 16.182 1.00 80.25 93 LEU A O 1
ATOM 682 N N . ALA A 1 94 ? -8.295 9.648 15.554 1.00 81.31 94 ALA A N 1
ATOM 683 C CA . ALA A 1 94 ? -7.855 9.215 14.229 1.00 81.31 94 ALA A CA 1
ATOM 684 C C . ALA A 1 94 ? -6.724 8.183 14.332 1.00 81.31 94 ALA A C 1
ATOM 686 O O . ALA A 1 94 ? -6.722 7.176 13.621 1.00 81.31 94 ALA A O 1
ATOM 687 N N . TYR A 1 95 ? -5.806 8.406 15.268 1.00 82.38 95 TYR A N 1
ATOM 688 C CA . TYR A 1 95 ? -4.692 7.522 15.538 1.00 82.38 95 TYR A CA 1
ATOM 689 C C . TYR A 1 95 ? -5.146 6.169 16.113 1.00 82.38 95 TYR A C 1
ATOM 691 O O . TYR A 1 95 ? -4.741 5.130 15.593 1.00 82.38 95 TYR A O 1
ATOM 699 N N . ASP A 1 96 ? -6.057 6.147 17.093 1.00 83.69 96 ASP A N 1
ATOM 700 C CA . ASP A 1 96 ? -6.628 4.899 17.632 1.00 83.69 96 ASP A CA 1
ATOM 701 C C . ASP A 1 96 ? -7.355 4.086 16.548 1.00 83.69 96 ASP A C 1
ATOM 703 O O . ASP A 1 96 ? -7.177 2.871 16.434 1.00 83.69 96 ASP A O 1
ATOM 707 N N . ARG A 1 97 ? -8.118 4.758 15.675 1.00 85.44 97 ARG A N 1
ATOM 708 C CA . ARG A 1 97 ? -8.723 4.107 14.501 1.00 85.44 97 ARG A CA 1
ATOM 709 C C . ARG A 1 97 ? -7.661 3.509 13.586 1.00 85.44 97 ARG A C 1
ATOM 711 O O . ARG A 1 97 ? -7.807 2.359 13.175 1.00 85.44 97 ARG A O 1
ATOM 718 N N . GLY A 1 98 ? -6.600 4.260 13.296 1.00 85.50 98 GLY A N 1
ATOM 719 C CA . GLY A 1 98 ? -5.475 3.791 12.493 1.00 85.50 98 GLY A CA 1
ATOM 720 C C . GLY A 1 98 ? -4.850 2.519 13.066 1.00 85.50 98 GLY A C 1
ATOM 721 O O . GLY A 1 98 ? -4.666 1.551 12.336 1.00 85.50 98 GLY A O 1
ATOM 722 N N . LEU A 1 99 ? -4.611 2.471 14.377 1.00 85.81 99 LEU A N 1
ATOM 723 C CA . LEU A 1 99 ?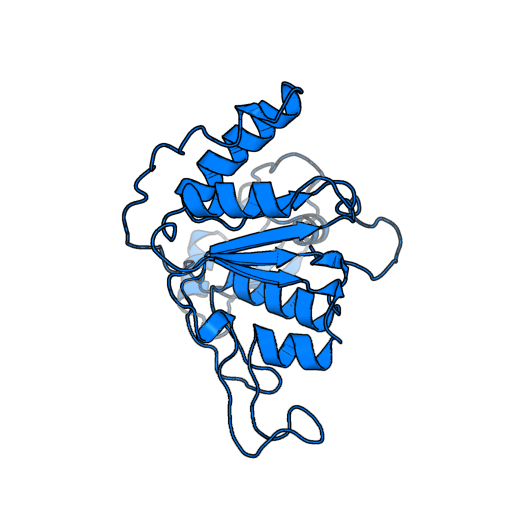 -4.052 1.296 15.050 1.00 85.81 99 LEU A CA 1
ATOM 724 C C . LEU A 1 99 ? -4.959 0.063 14.943 1.00 85.81 99 LEU A C 1
ATOM 726 O O . LEU A 1 99 ? -4.480 -1.037 14.663 1.00 85.81 99 LEU A O 1
ATOM 730 N N . ARG A 1 100 ? -6.278 0.234 15.093 1.00 84.12 100 ARG A N 1
ATOM 731 C CA . ARG A 1 100 ? -7.242 -0.864 14.909 1.00 84.12 100 ARG A CA 1
ATOM 732 C C . ARG A 1 100 ? -7.229 -1.388 13.475 1.00 84.12 100 ARG A C 1
ATOM 734 O O . ARG A 1 100 ? -7.195 -2.599 13.275 1.00 84.12 100 ARG A O 1
ATOM 741 N N . VAL A 1 101 ? -7.205 -0.499 12.482 1.00 84.44 101 VAL A N 1
ATOM 742 C CA . VAL A 1 101 ? -7.113 -0.879 11.061 1.00 84.44 101 VAL A CA 1
ATOM 743 C C . VAL A 1 101 ? -5.775 -1.566 10.763 1.00 84.44 101 VAL A C 1
ATOM 745 O O . VAL A 1 101 ? -5.739 -2.565 10.044 1.00 84.44 101 VAL A O 1
ATOM 748 N N . ALA A 1 102 ? -4.683 -1.098 11.369 1.00 85.00 102 ALA A N 1
ATOM 749 C CA . ALA A 1 102 ? -3.360 -1.680 11.182 1.00 85.00 102 ALA A CA 1
ATOM 750 C C . ALA A 1 102 ? -3.306 -3.114 11.711 1.00 85.00 102 ALA A C 1
ATOM 752 O O . ALA A 1 102 ? -2.759 -3.987 11.040 1.00 85.00 102 ALA A O 1
ATOM 753 N N . SER A 1 103 ? -3.936 -3.379 12.860 1.00 82.25 103 SER A N 1
ATOM 754 C CA . SER A 1 103 ? -3.953 -4.703 13.496 1.00 82.25 103 SER A CA 1
ATOM 755 C C . SER A 1 103 ? -4.615 -5.798 12.650 1.00 82.25 103 SER A C 1
ATOM 757 O O . SER A 1 103 ? -4.271 -6.969 12.786 1.00 82.25 103 SER A O 1
ATOM 759 N N . VAL A 1 104 ? -5.506 -5.425 11.722 1.00 80.62 104 VAL A N 1
ATOM 760 C CA . VAL A 1 104 ? -6.137 -6.350 10.764 1.00 80.62 104 VAL A CA 1
ATOM 761 C C . VAL A 1 104 ? -5.408 -6.413 9.411 1.00 80.62 104 VAL A C 1
ATOM 763 O O . VAL A 1 104 ? -5.832 -7.122 8.500 1.00 80.62 104 VAL A O 1
ATOM 766 N N . GLY A 1 105 ? -4.286 -5.699 9.272 1.00 77.56 105 GLY A N 1
ATOM 767 C CA . GLY A 1 105 ? -3.414 -5.731 8.096 1.00 77.56 105 GLY A CA 1
ATOM 768 C C . GLY A 1 105 ? -3.988 -5.043 6.856 1.00 77.56 105 GLY A C 1
ATOM 769 O O . GLY A 1 105 ? -3.527 -5.318 5.746 1.00 77.56 105 GLY A O 1
ATOM 770 N N . LEU A 1 106 ? -4.996 -4.184 7.014 1.00 83.81 106 LEU A N 1
ATOM 771 C CA . LEU A 1 106 ? -5.543 -3.412 5.901 1.00 83.81 106 LEU A CA 1
ATOM 772 C C . LEU A 1 106 ? -4.575 -2.288 5.490 1.00 83.81 106 LEU A C 1
ATOM 774 O O . LEU A 1 106 ? -3.889 -1.736 6.353 1.00 83.81 106 LEU A O 1
ATOM 778 N N . PRO A 1 107 ? -4.523 -1.920 4.197 1.00 86.06 107 PRO A N 1
ATOM 779 C CA . PRO A 1 107 ? -3.784 -0.746 3.748 1.00 86.06 107 PRO A CA 1
ATOM 780 C C . PRO A 1 107 ? -4.304 0.538 4.405 1.00 86.06 107 PRO A C 1
ATOM 782 O O . PRO A 1 107 ? -5.516 0.735 4.510 1.00 86.06 107 PRO A O 1
ATOM 785 N N . ILE A 1 108 ? -3.399 1.425 4.819 1.00 88.94 108 ILE A N 1
ATOM 786 C CA . ILE A 1 108 ? -3.737 2.697 5.477 1.00 88.94 108 ILE A CA 1
ATOM 787 C C . ILE A 1 108 ? -3.143 3.854 4.686 1.00 88.94 108 ILE A C 1
ATOM 789 O O . ILE A 1 108 ? -1.976 3.807 4.311 1.00 88.94 108 ILE A O 1
ATOM 793 N N . LEU A 1 109 ? -3.928 4.914 4.485 1.00 88.69 109 LEU A N 1
ATOM 794 C CA . LEU A 1 109 ? -3.450 6.196 3.977 1.00 88.69 109 LEU A CA 1
ATOM 795 C C . LEU A 1 109 ? -3.433 7.230 5.111 1.00 88.69 109 LEU A C 1
ATOM 797 O O . LEU A 1 109 ? -4.460 7.501 5.729 1.00 88.69 109 LEU A O 1
ATOM 801 N N . VAL A 1 110 ? -2.267 7.819 5.357 1.00 85.88 110 VAL A N 1
ATOM 802 C CA . VAL A 1 110 ? -2.038 8.894 6.324 1.00 85.88 110 VAL A CA 1
ATOM 803 C C . VAL A 1 110 ? -1.930 10.219 5.572 1.00 85.88 110 VAL A C 1
ATOM 805 O O . VAL A 1 110 ? -0.954 10.485 4.869 1.00 85.88 110 VAL A O 1
ATOM 808 N N . THR A 1 111 ? -2.938 11.069 5.725 1.00 83.44 111 THR A N 1
ATOM 809 C CA . THR A 1 111 ? -2.969 12.415 5.139 1.00 83.44 111 THR A CA 1
ATOM 810 C C . THR A 1 111 ? -2.631 13.468 6.187 1.00 83.44 111 THR A C 1
ATOM 812 O O . THR A 1 111 ? -3.023 13.337 7.343 1.00 83.44 111 THR A O 1
ATOM 815 N N . GLY A 1 112 ? -1.949 14.535 5.786 1.00 77.81 112 GLY A N 1
ATOM 816 C CA . GLY A 1 112 ? -1.626 15.672 6.654 1.00 77.81 112 GLY A CA 1
ATOM 817 C C . GLY A 1 112 ? -0.644 16.607 5.963 1.00 77.81 112 GLY A C 1
ATOM 818 O O . GLY A 1 112 ? -0.095 16.247 4.932 1.00 77.81 112 GLY A O 1
ATOM 819 N N . GLU A 1 113 ? -0.368 17.786 6.500 1.00 72.88 113 GLU A N 1
ATOM 820 C CA . GLU A 1 113 ? 0.573 18.719 5.862 1.00 72.88 113 GLU A CA 1
ATOM 821 C C . GLU A 1 113 ? 2.011 18.163 5.819 1.00 72.88 113 GLU A C 1
ATOM 823 O O . GLU A 1 113 ? 2.371 17.215 6.533 1.00 72.88 113 GLU A O 1
ATOM 828 N N . THR A 1 114 ? 2.856 18.699 4.940 1.00 64.81 114 THR A N 1
ATOM 829 C CA . THR A 1 114 ? 4.285 18.351 4.911 1.00 64.81 114 THR A CA 1
ATOM 830 C C . THR A 1 114 ? 4.923 18.710 6.255 1.00 64.81 114 THR A C 1
ATOM 832 O O . THR A 1 114 ? 4.683 19.785 6.788 1.00 64.81 114 THR A O 1
ATOM 835 N N . GLY A 1 115 ? 5.718 17.803 6.832 1.00 63.56 115 GLY A N 1
ATOM 836 C CA . GLY A 1 115 ? 6.353 18.025 8.140 1.00 63.56 115 GLY A CA 1
ATOM 837 C C . GLY A 1 115 ? 5.534 17.590 9.366 1.00 63.56 115 GLY A C 1
ATOM 838 O O . GLY A 1 115 ? 6.029 17.697 10.480 1.00 63.56 115 GLY A O 1
ATOM 839 N N . THR A 1 116 ? 4.340 17.011 9.196 1.00 65.94 116 THR A N 1
ATOM 840 C CA . THR A 1 116 ? 3.482 16.508 10.301 1.00 65.94 116 THR A CA 1
ATOM 841 C C . THR A 1 116 ? 3.891 15.136 10.866 1.00 65.94 116 THR A C 1
ATOM 843 O O . THR A 1 116 ? 3.058 14.375 11.351 1.00 65.94 116 THR A O 1
ATOM 846 N N . SER A 1 117 ? 5.177 14.776 10.804 1.00 70.56 117 SER A N 1
ATOM 847 C CA . SER A 1 117 ? 5.701 13.511 11.354 1.00 70.56 117 SER A CA 1
ATOM 848 C C . SER A 1 117 ? 4.966 12.241 10.875 1.00 70.56 117 SER A C 1
ATOM 850 O O . SER A 1 117 ? 4.866 11.260 11.613 1.00 70.56 117 SER A O 1
ATOM 852 N N . LYS A 1 118 ? 4.489 12.205 9.618 1.00 78.62 118 LYS A N 1
ATOM 853 C CA . LYS A 1 118 ? 3.822 11.024 9.018 1.00 78.62 118 LYS A CA 1
ATOM 854 C C . LYS A 1 118 ? 4.669 9.749 9.097 1.00 78.62 118 LYS A C 1
ATOM 856 O O . LYS A 1 118 ? 4.130 8.651 9.192 1.00 78.62 118 LYS A O 1
ATOM 861 N N . GLU A 1 119 ? 5.993 9.892 9.108 1.00 74.75 119 GLU A N 1
ATOM 862 C CA . GLU A 1 119 ? 6.919 8.775 9.307 1.00 74.75 119 GLU A CA 1
ATOM 863 C C . GLU A 1 119 ? 6.775 8.139 10.701 1.00 74.75 119 GLU A C 1
ATOM 865 O O . GLU A 1 119 ? 6.808 6.915 10.832 1.00 74.75 119 GLU A O 1
ATOM 870 N N . VAL A 1 120 ? 6.552 8.949 11.741 1.00 80.44 120 VAL A N 1
ATOM 871 C CA . VAL A 1 120 ? 6.309 8.467 13.110 1.00 80.44 120 VAL A CA 1
ATOM 872 C C . VAL A 1 120 ? 4.995 7.690 13.162 1.00 80.44 120 VAL A C 1
ATOM 874 O O . VAL A 1 120 ? 4.954 6.593 13.721 1.00 80.44 120 VAL A O 1
ATOM 877 N N . ALA A 1 121 ? 3.950 8.203 12.506 1.00 83.38 121 ALA A N 1
ATOM 878 C CA . ALA A 1 121 ? 2.683 7.490 12.372 1.00 83.38 121 ALA A CA 1
ATOM 879 C C . ALA A 1 121 ? 2.870 6.149 11.642 1.00 83.38 121 ALA A C 1
ATOM 881 O O . ALA A 1 121 ? 2.400 5.122 12.124 1.00 83.38 121 ALA A O 1
ATOM 882 N N . ALA A 1 122 ? 3.618 6.118 10.535 1.00 84.88 122 ALA A N 1
ATOM 883 C CA . ALA A 1 122 ? 3.860 4.887 9.786 1.00 84.88 122 ALA A CA 1
ATOM 884 C C . ALA A 1 122 ? 4.601 3.818 10.602 1.00 84.88 122 ALA A C 1
ATOM 886 O O . ALA A 1 122 ? 4.222 2.646 10.573 1.00 84.88 122 ALA A O 1
ATOM 887 N N . ARG A 1 123 ? 5.611 4.217 11.386 1.00 84.12 123 ARG A N 1
ATOM 888 C CA . ARG A 1 123 ? 6.326 3.313 12.305 1.00 84.12 123 ARG A CA 1
ATOM 889 C C . ARG A 1 123 ? 5.403 2.719 13.358 1.00 84.12 123 ARG A C 1
ATOM 891 O O . ARG A 1 123 ? 5.494 1.532 13.660 1.00 84.12 123 ARG A O 1
ATOM 898 N N . ALA A 1 124 ? 4.509 3.531 13.900 1.00 85.12 124 ALA A N 1
ATOM 899 C CA . ALA A 1 124 ? 3.628 3.084 14.958 1.00 85.12 124 ALA A CA 1
ATOM 900 C C . ALA A 1 124 ? 2.474 2.205 14.435 1.00 85.12 124 ALA A C 1
ATOM 902 O O . ALA A 1 124 ? 2.140 1.196 15.054 1.00 85.12 124 ALA A O 1
ATOM 903 N N . LEU A 1 125 ? 1.947 2.503 13.242 1.00 86.62 125 LEU A N 1
ATOM 904 C CA . LEU A 1 125 ? 1.011 1.627 12.530 1.00 86.62 125 LEU A CA 1
ATOM 905 C C . LEU A 1 125 ? 1.657 0.279 12.177 1.00 86.62 125 LEU A C 1
ATOM 907 O O . LEU A 1 125 ? 1.041 -0.764 12.369 1.00 86.62 125 LEU A O 1
ATOM 911 N N . HIS A 1 126 ? 2.914 0.278 11.725 1.00 86.75 126 HIS A N 1
ATOM 912 C CA . HIS A 1 126 ? 3.671 -0.955 11.501 1.00 86.75 126 HIS A CA 1
ATOM 913 C C . HIS A 1 126 ? 3.802 -1.793 12.780 1.00 86.75 126 HIS A C 1
ATOM 915 O O . HIS A 1 126 ? 3.517 -2.989 12.749 1.00 86.75 126 HIS A O 1
ATOM 921 N N . ALA A 1 127 ? 4.165 -1.167 13.905 1.00 85.31 127 ALA A N 1
ATOM 922 C CA . ALA A 1 127 ? 4.307 -1.848 15.192 1.00 85.31 127 ALA A CA 1
ATOM 923 C C . ALA A 1 127 ? 2.993 -2.476 15.696 1.00 85.31 127 ALA A C 1
ATOM 925 O O . ALA A 1 127 ? 3.021 -3.491 16.390 1.00 85.31 127 ALA A O 1
ATOM 926 N N . ALA A 1 128 ? 1.845 -1.900 15.330 1.00 84.12 128 ALA A N 1
ATOM 927 C CA . ALA A 1 128 ? 0.524 -2.441 15.647 1.00 84.12 128 ALA A CA 1
ATOM 928 C C . ALA A 1 128 ? 0.022 -3.495 14.642 1.00 84.12 128 ALA A C 1
ATOM 930 O O . ALA A 1 128 ? -0.970 -4.172 14.911 1.00 84.12 128 ALA A O 1
ATOM 931 N N . GLY A 1 129 ? 0.673 -3.633 13.485 1.00 83.25 129 GLY A N 1
ATOM 932 C CA . GLY A 1 129 ? 0.230 -4.508 12.407 1.00 83.25 129 GLY A CA 1
ATOM 933 C C . GLY A 1 129 ? 0.673 -5.974 12.541 1.00 83.25 129 GLY A C 1
ATOM 934 O O . GLY A 1 129 ? 1.584 -6.299 13.306 1.00 83.25 129 GLY A O 1
ATOM 935 N N . PRO A 1 130 ? 0.090 -6.894 11.747 1.00 80.62 130 PRO A N 1
ATOM 936 C CA . PRO A 1 130 ? 0.453 -8.315 11.792 1.00 80.62 130 PRO A CA 1
ATOM 937 C C . PRO A 1 130 ? 1.914 -8.592 11.399 1.00 80.62 130 PRO A C 1
ATOM 939 O O . PRO A 1 130 ? 2.515 -9.546 11.885 1.00 80.62 130 PRO A O 1
ATOM 942 N N . SER A 1 131 ? 2.508 -7.717 10.584 1.00 82.38 131 SER A N 1
ATOM 943 C CA . SER A 1 131 ? 3.906 -7.791 10.140 1.00 82.38 131 SER A CA 1
ATOM 944 C C . SER A 1 131 ? 4.882 -7.010 11.030 1.00 82.38 131 SER A C 1
ATOM 946 O O . SER A 1 131 ? 5.992 -6.734 10.590 1.00 82.38 131 SER A O 1
ATOM 948 N N . ALA A 1 132 ? 4.511 -6.662 12.269 1.00 83.81 132 ALA A N 1
ATOM 949 C CA . ALA A 1 132 ? 5.352 -5.887 13.195 1.00 83.81 132 ALA A CA 1
ATOM 950 C C . ALA A 1 132 ? 6.712 -6.536 13.531 1.00 83.81 132 ALA A C 1
ATOM 952 O O . ALA A 1 132 ? 7.629 -5.854 13.974 1.00 83.81 132 ALA A O 1
ATOM 953 N N . ALA A 1 133 ? 6.841 -7.858 13.364 1.00 81.75 133 ALA A N 1
ATOM 954 C CA . ALA A 1 133 ? 8.109 -8.571 13.548 1.00 81.75 133 ALA A CA 1
ATOM 955 C C . ALA A 1 133 ? 9.013 -8.529 12.299 1.00 81.75 133 ALA A C 1
ATOM 957 O O . ALA A 1 133 ? 10.194 -8.858 12.382 1.00 81.75 133 ALA A O 1
ATOM 958 N N . GLY A 1 134 ? 8.448 -8.175 11.142 1.00 80.38 134 GLY A N 1
ATOM 959 C CA . GLY A 1 134 ? 9.169 -8.027 9.883 1.00 80.38 134 GLY A CA 1
ATOM 960 C C . GLY A 1 134 ? 9.735 -6.616 9.707 1.00 80.38 134 GLY A C 1
ATOM 961 O O . GLY A 1 134 ? 9.450 -5.724 10.503 1.00 80.38 134 GLY A O 1
ATOM 962 N N . PRO A 1 135 ? 10.534 -6.379 8.657 1.00 83.19 135 PRO A N 1
ATOM 963 C CA . PRO A 1 135 ? 11.097 -5.060 8.408 1.00 83.19 135 PRO A CA 1
ATOM 964 C C . PRO A 1 135 ? 10.018 -4.039 8.016 1.00 83.19 135 PRO A C 1
ATOM 966 O O . PRO A 1 135 ? 9.043 -4.361 7.332 1.00 83.19 135 PRO A O 1
ATOM 969 N N . LEU A 1 136 ? 10.240 -2.780 8.396 1.00 85.25 136 LEU A N 1
ATOM 970 C CA . LEU A 1 136 ? 9.546 -1.632 7.820 1.00 85.25 136 LEU A CA 1
ATOM 971 C C . LEU A 1 136 ? 10.370 -1.087 6.652 1.00 85.25 136 LEU A C 1
ATOM 973 O O . LEU A 1 136 ? 11.403 -0.446 6.851 1.00 85.25 136 LEU A O 1
ATOM 977 N N . VAL A 1 137 ? 9.910 -1.331 5.429 1.00 86.12 137 VAL A N 1
ATOM 978 C CA . VAL A 1 137 ? 10.556 -0.844 4.209 1.00 86.12 137 VAL A CA 1
ATOM 979 C C . VAL A 1 137 ? 9.957 0.511 3.846 1.00 86.12 137 VAL A C 1
ATOM 981 O O . VAL A 1 137 ? 8.893 0.590 3.232 1.00 86.12 137 VAL A O 1
ATOM 984 N N . ALA A 1 138 ? 10.630 1.587 4.245 1.00 84.62 138 ALA A N 1
ATOM 985 C CA . ALA A 1 138 ? 10.219 2.947 3.917 1.00 84.62 138 ALA A CA 1
ATOM 986 C C . ALA A 1 138 ? 10.778 3.394 2.560 1.00 84.62 138 ALA A C 1
ATOM 988 O O . ALA A 1 138 ? 11.954 3.186 2.253 1.00 84.62 138 ALA A O 1
ATOM 989 N N . LEU A 1 139 ? 9.932 4.035 1.758 1.00 84.06 139 LEU A N 1
ATOM 990 C CA . LEU A 1 139 ? 10.300 4.628 0.483 1.00 84.06 139 LEU A CA 1
ATOM 991 C C . LEU A 1 139 ? 9.620 5.988 0.328 1.00 84.06 139 LEU A C 1
ATOM 993 O O . LEU A 1 139 ? 8.408 6.099 0.483 1.00 84.06 139 LEU A O 1
ATOM 997 N N . ASN A 1 140 ? 10.401 7.019 0.011 1.00 82.38 140 ASN A N 1
ATOM 998 C CA . ASN A 1 140 ? 9.879 8.343 -0.310 1.00 82.38 140 ASN A CA 1
ATOM 999 C C . ASN A 1 140 ? 9.721 8.470 -1.831 1.00 82.38 140 ASN A C 1
ATOM 1001 O O . ASN A 1 140 ? 10.718 8.533 -2.551 1.00 82.38 140 ASN A O 1
ATOM 1005 N N . CYS A 1 141 ? 8.478 8.506 -2.312 1.00 82.00 141 CYS A N 1
ATOM 1006 C CA . CYS A 1 141 ? 8.176 8.547 -3.740 1.00 82.00 141 CYS A CA 1
ATOM 1007 C C . CYS A 1 141 ? 8.587 9.874 -4.390 1.00 82.00 141 CYS A C 1
ATOM 1009 O O . CYS A 1 141 ? 8.953 9.877 -5.560 1.00 82.00 141 CYS A O 1
ATOM 1011 N N . ALA A 1 142 ? 8.595 10.978 -3.637 1.00 78.31 142 ALA A N 1
ATOM 1012 C CA . ALA A 1 142 ? 9.001 12.289 -4.144 1.00 78.31 142 ALA A CA 1
ATOM 1013 C C . ALA A 1 142 ? 10.525 12.421 -4.331 1.00 78.31 142 ALA A C 1
ATOM 1015 O O . ALA A 1 142 ? 10.990 13.291 -5.062 1.00 78.31 142 ALA A O 1
ATOM 1016 N N . ALA A 1 143 ? 11.319 11.566 -3.677 1.00 79.12 143 ALA A N 1
ATOM 1017 C CA . ALA A 1 143 ? 12.781 11.652 -3.699 1.00 79.12 143 ALA A CA 1
ATOM 1018 C C . ALA A 1 143 ? 13.433 10.918 -4.887 1.00 79.12 143 ALA A C 1
ATOM 1020 O O . ALA A 1 143 ? 14.630 11.086 -5.122 1.00 79.12 143 ALA A O 1
ATOM 1021 N N . ILE A 1 144 ? 12.682 10.081 -5.613 1.00 76.69 144 ILE A N 1
ATOM 1022 C CA . ILE A 1 144 ? 13.214 9.194 -6.656 1.00 76.69 144 ILE A CA 1
ATOM 1023 C C . ILE A 1 144 ? 12.519 9.504 -7.993 1.00 76.69 144 ILE A C 1
ATOM 1025 O O . ILE A 1 144 ? 11.290 9.512 -8.046 1.00 76.69 144 ILE A O 1
ATOM 1029 N N . PRO A 1 145 ? 13.265 9.700 -9.098 1.00 78.44 145 PRO A N 1
ATOM 1030 C CA . PRO A 1 145 ? 12.679 9.845 -10.429 1.00 78.44 145 PRO A CA 1
ATOM 1031 C C . PRO A 1 145 ? 11.764 8.670 -10.793 1.00 78.44 145 PRO A C 1
ATOM 1033 O O . PRO A 1 145 ? 12.091 7.516 -10.520 1.00 78.44 145 PRO A O 1
ATOM 1036 N N . GLY A 1 146 ? 10.649 8.948 -11.472 1.00 76.00 146 GLY A N 1
ATOM 1037 C CA . GLY A 1 146 ? 9.579 7.973 -11.719 1.00 76.00 146 GLY A CA 1
ATOM 1038 C C . GLY A 1 146 ? 10.017 6.641 -12.346 1.00 76.00 146 GLY A C 1
ATOM 1039 O O . GLY A 1 146 ? 9.528 5.588 -11.946 1.00 76.00 146 GLY A O 1
ATOM 1040 N N . GLU A 1 147 ? 10.962 6.658 -13.287 1.00 75.06 147 GLU A N 1
ATOM 1041 C CA . GLU A 1 147 ? 11.483 5.434 -13.919 1.00 75.06 147 GLU A CA 1
ATOM 1042 C C . GLU A 1 147 ? 12.272 4.557 -12.937 1.00 75.06 147 GLU A C 1
ATOM 1044 O O . GLU A 1 147 ? 12.092 3.339 -12.884 1.00 75.06 147 GLU A O 1
ATOM 1049 N N . LEU A 1 148 ? 13.101 5.181 -12.096 1.00 79.62 148 LEU A N 1
ATOM 1050 C CA . LEU A 1 148 ? 13.860 4.488 -11.057 1.00 79.62 148 LEU A CA 1
ATOM 1051 C C . LEU A 1 148 ? 12.940 4.002 -9.936 1.00 79.62 148 LEU A C 1
ATOM 1053 O O . LEU A 1 148 ? 13.117 2.895 -9.433 1.00 79.62 148 LEU A O 1
ATOM 1057 N N . LEU A 1 149 ? 11.922 4.794 -9.598 1.00 84.12 149 LEU A N 1
ATOM 1058 C CA . LEU A 1 149 ? 10.900 4.436 -8.624 1.00 84.12 149 LEU A CA 1
ATOM 1059 C C . LEU A 1 149 ? 10.128 3.183 -9.056 1.00 84.12 149 LEU A C 1
ATOM 1061 O O . LEU A 1 149 ? 9.899 2.288 -8.244 1.00 84.12 149 LEU A O 1
ATOM 1065 N N . ALA A 1 150 ? 9.767 3.093 -10.339 1.00 83.12 150 ALA A N 1
ATOM 1066 C CA . ALA A 1 150 ? 9.106 1.924 -10.910 1.00 83.12 150 ALA A CA 1
ATOM 1067 C C . ALA A 1 150 ? 9.947 0.655 -10.718 1.00 83.12 150 ALA A C 1
ATOM 1069 O O . ALA A 1 150 ? 9.444 -0.361 -10.234 1.00 83.12 150 ALA A O 1
ATOM 1070 N N . GLY A 1 151 ? 11.235 0.737 -11.068 1.00 83.94 151 GLY A N 1
ATOM 1071 C CA . GLY A 1 151 ? 12.186 -0.360 -10.920 1.00 83.94 151 GLY A CA 1
ATOM 1072 C C . GLY A 1 151 ? 12.428 -0.752 -9.462 1.00 83.94 151 GLY A C 1
ATOM 1073 O O . GLY A 1 151 ? 12.505 -1.939 -9.159 1.00 83.94 151 GLY A O 1
ATOM 1074 N N . ASP A 1 152 ? 12.505 0.219 -8.555 1.00 85.06 152 ASP A N 1
ATOM 1075 C CA . ASP A 1 152 ? 12.751 -0.022 -7.132 1.00 85.06 152 ASP A CA 1
ATOM 1076 C C . ASP A 1 152 ? 11.525 -0.630 -6.429 1.00 85.06 152 ASP A C 1
ATOM 1078 O O . ASP A 1 152 ? 11.658 -1.580 -5.660 1.00 85.06 152 ASP A O 1
ATOM 1082 N N . LEU A 1 153 ? 10.310 -0.156 -6.729 1.00 86.56 153 LEU A N 1
ATOM 1083 C CA . LEU A 1 153 ? 9.072 -0.680 -6.137 1.00 86.56 153 LEU A CA 1
ATOM 1084 C C . LEU A 1 153 ? 8.643 -2.017 -6.746 1.00 86.56 153 LEU A C 1
ATOM 1086 O O . LEU A 1 153 ? 8.450 -2.998 -6.022 1.00 86.56 153 LEU A O 1
ATOM 1090 N N . PHE A 1 154 ? 8.491 -2.054 -8.070 1.00 87.06 154 PHE A N 1
ATOM 1091 C CA . PHE A 1 154 ? 7.864 -3.161 -8.797 1.00 87.06 154 PHE A CA 1
ATOM 1092 C C . PHE A 1 154 ? 8.880 -4.103 -9.455 1.00 87.06 154 PHE A C 1
ATOM 1094 O O . PHE A 1 154 ? 8.513 -5.194 -9.891 1.00 87.06 154 PHE A O 1
ATOM 1101 N N . GLY A 1 155 ? 10.160 -3.732 -9.495 1.00 86.00 155 GLY A N 1
ATOM 1102 C CA . GLY A 1 155 ? 11.206 -4.500 -10.162 1.00 86.00 155 GLY A CA 1
ATOM 1103 C C . GLY A 1 155 ? 11.285 -4.172 -11.644 1.00 86.00 155 GLY A C 1
ATOM 1104 O O . GLY A 1 155 ? 10.587 -3.299 -12.154 1.00 86.00 155 GLY A O 1
ATOM 1105 N N . TYR A 1 156 ? 12.127 -4.905 -12.363 1.00 81.12 156 TYR A N 1
ATOM 1106 C CA . TYR A 1 156 ? 12.256 -4.740 -13.806 1.00 81.12 156 TYR A CA 1
ATOM 1107 C C . TYR A 1 156 ? 12.544 -6.060 -14.520 1.00 81.12 156 TYR A C 1
ATOM 1109 O O . TYR A 1 156 ? 12.891 -7.087 -13.918 1.00 81.12 156 TYR A O 1
ATOM 1117 N N . VAL A 1 157 ? 12.348 -6.026 -15.833 1.00 76.75 157 VAL A N 1
ATOM 1118 C CA . VAL A 1 157 ? 12.744 -7.074 -16.772 1.00 76.75 157 VAL A CA 1
ATOM 1119 C C . VAL A 1 157 ? 13.625 -6.454 -17.851 1.00 76.75 157 VAL A C 1
ATOM 1121 O O . VAL A 1 157 ? 13.635 -5.236 -18.013 1.00 76.75 157 VAL A O 1
ATOM 1124 N N . ASP A 1 158 ? 14.377 -7.278 -18.577 1.00 72.12 158 ASP A N 1
ATOM 1125 C CA . ASP A 1 158 ? 15.227 -6.785 -19.661 1.00 72.12 158 ASP A CA 1
ATOM 1126 C C . ASP A 1 158 ? 14.413 -5.929 -20.645 1.00 72.12 158 ASP A C 1
ATOM 1128 O O . ASP A 1 158 ? 13.345 -6.342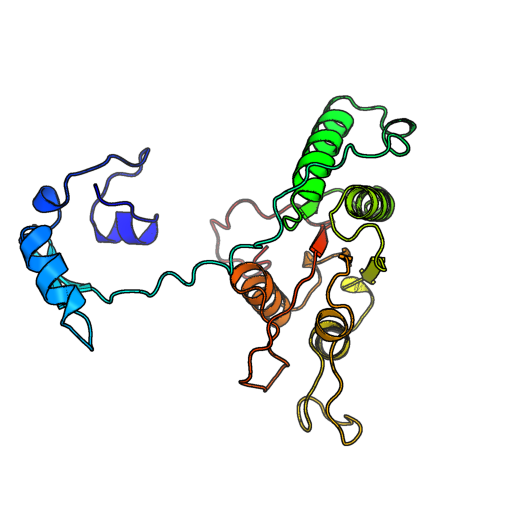 -21.102 1.00 72.12 158 ASP A O 1
ATOM 1132 N N . GLY A 1 159 ? 14.917 -4.734 -20.961 1.00 66.94 159 GLY A N 1
ATOM 1133 C CA . GLY A 1 159 ? 14.284 -3.827 -21.919 1.00 66.94 159 GLY A CA 1
ATOM 1134 C C . GLY A 1 159 ? 13.215 -2.889 -21.349 1.00 66.94 159 GLY A C 1
ATOM 1135 O O . GLY A 1 159 ? 12.600 -2.170 -22.129 1.00 66.94 159 GLY A O 1
ATOM 1136 N N . THR A 1 160 ? 12.998 -2.834 -20.027 1.00 65.44 160 THR A N 1
ATOM 1137 C CA . THR A 1 160 ? 12.093 -1.826 -19.432 1.00 65.44 160 THR A CA 1
ATOM 1138 C C . THR A 1 160 ? 12.639 -0.400 -19.493 1.00 65.44 160 THR A C 1
ATOM 1140 O O . THR A 1 160 ? 11.845 0.524 -19.616 1.00 65.44 160 THR A O 1
ATOM 1143 N N . PHE A 1 161 ? 13.965 -0.213 -19.416 1.00 65.50 161 PHE A N 1
ATOM 1144 C CA . PHE A 1 161 ? 14.628 1.098 -19.518 1.00 65.50 161 PHE A CA 1
ATOM 1145 C C . PHE A 1 161 ? 15.971 0.981 -20.247 1.00 65.50 161 PHE A C 1
ATOM 1147 O O . PHE A 1 161 ? 16.642 -0.060 -20.173 1.00 65.50 161 PHE A O 1
ATOM 1154 N N . THR A 1 162 ? 16.394 2.054 -20.917 1.00 57.94 162 THR A N 1
ATOM 1155 C CA . THR A 1 162 ? 17.721 2.154 -21.537 1.00 57.94 162 THR A CA 1
ATOM 1156 C C . THR A 1 162 ? 18.800 2.136 -20.445 1.00 57.94 162 THR A C 1
ATOM 1158 O O . THR A 1 162 ? 18.771 2.923 -19.507 1.00 57.94 162 THR A O 1
ATOM 1161 N N . GLY A 1 163 ? 19.744 1.191 -20.517 1.00 60.69 163 GLY A N 1
ATOM 1162 C CA . GLY A 1 163 ? 20.816 1.050 -19.515 1.00 60.69 163 GLY A CA 1
ATOM 1163 C C . GLY A 1 163 ? 20.522 0.108 -18.339 1.00 60.69 163 GLY A C 1
ATOM 1164 O O . GLY A 1 163 ? 21.330 0.025 -17.413 1.00 60.69 163 GLY A O 1
ATOM 1165 N N . THR A 1 164 ? 19.420 -0.650 -18.367 1.00 56.91 164 THR A N 1
ATOM 1166 C CA . THR A 1 164 ? 19.215 -1.758 -17.416 1.00 56.91 164 THR A CA 1
ATOM 1167 C C . THR A 1 164 ? 20.360 -2.772 -17.526 1.00 56.91 164 THR A C 1
ATOM 1169 O O . THR A 1 164 ? 20.704 -3.232 -18.619 1.00 56.91 164 THR A O 1
ATOM 1172 N N . ARG A 1 165 ? 20.990 -3.118 -16.390 1.00 58.09 165 ARG A N 1
ATOM 1173 C CA . ARG A 1 165 ? 21.936 -4.246 -16.345 1.00 58.09 165 ARG A CA 1
ATOM 1174 C C . ARG A 1 165 ? 21.203 -5.484 -16.861 1.00 58.09 165 ARG A C 1
ATOM 1176 O O . ARG A 1 165 ? 20.072 -5.715 -16.447 1.00 58.09 165 ARG A O 1
ATOM 1183 N N . ARG A 1 166 ? 21.851 -6.274 -17.730 1.00 53.41 166 ARG A N 1
ATOM 1184 C CA . ARG A 1 166 ? 21.319 -7.568 -18.195 1.00 53.41 166 ARG A CA 1
ATOM 1185 C C . ARG A 1 166 ? 20.870 -8.384 -16.980 1.00 53.41 166 ARG A C 1
ATOM 1187 O O . ARG A 1 166 ? 21.703 -8.724 -16.141 1.00 53.41 166 ARG A O 1
ATOM 1194 N N . GLY A 1 167 ? 19.576 -8.665 -16.878 1.00 57.41 167 GLY A N 1
ATOM 1195 C CA . GLY A 1 167 ? 18.980 -9.353 -15.745 1.00 57.41 167 GLY A CA 1
ATOM 1196 C C . GLY A 1 167 ? 17.608 -8.812 -15.346 1.00 57.41 167 GLY A C 1
ATOM 1197 O O . GLY A 1 167 ? 17.214 -7.685 -15.630 1.00 57.41 167 GLY A O 1
ATOM 1198 N N . ARG A 1 168 ? 16.868 -9.650 -14.618 1.00 66.75 168 ARG A N 1
ATOM 1199 C CA . ARG A 1 168 ? 15.580 -9.302 -14.013 1.00 66.75 168 ARG A CA 1
ATOM 1200 C C . ARG A 1 168 ? 15.788 -9.118 -12.517 1.00 66.75 168 ARG A C 1
ATOM 1202 O O . ARG A 1 168 ? 16.107 -10.098 -11.847 1.00 66.75 168 ARG A O 1
ATOM 1209 N N . ALA A 1 169 ? 15.554 -7.925 -11.980 1.00 79.25 169 ALA A N 1
ATOM 1210 C CA . ALA A 1 169 ? 15.577 -7.720 -10.532 1.00 79.25 169 ALA A CA 1
ATOM 1211 C C . ALA A 1 169 ? 14.153 -7.748 -9.950 1.00 79.25 169 ALA A C 1
ATOM 1213 O O . ALA A 1 169 ? 13.232 -7.191 -10.564 1.00 79.25 169 ALA A O 1
ATOM 1214 N N . PRO A 1 170 ? 13.937 -8.415 -8.801 1.00 81.38 170 PRO A N 1
ATOM 1215 C CA . PRO A 1 170 ? 12.705 -8.252 -8.038 1.00 81.38 170 PRO A CA 1
ATOM 1216 C C . PRO A 1 170 ? 12.619 -6.823 -7.488 1.00 81.38 170 PRO A C 1
ATOM 1218 O O . PRO A 1 170 ? 13.634 -6.234 -7.120 1.00 81.38 170 PRO A O 1
ATOM 1221 N N . GLY A 1 171 ? 11.405 -6.276 -7.437 1.00 85.81 171 GLY A N 1
ATOM 1222 C CA . GLY A 1 171 ? 11.150 -5.004 -6.758 1.00 85.81 171 GLY A CA 1
ATOM 1223 C C . GLY A 1 171 ? 11.092 -5.178 -5.247 1.00 85.81 171 GLY A C 1
ATOM 1224 O O . GLY A 1 171 ? 10.929 -6.297 -4.758 1.00 85.81 171 GLY A O 1
ATOM 1225 N N . LYS A 1 172 ? 11.150 -4.076 -4.500 1.00 84.62 172 LYS A N 1
ATOM 1226 C CA . LYS A 1 172 ? 11.010 -4.068 -3.038 1.00 84.62 172 LYS A CA 1
ATOM 1227 C C . LYS A 1 172 ? 9.718 -4.734 -2.571 1.00 84.62 172 LYS A C 1
ATOM 1229 O O . LYS A 1 172 ? 9.762 -5.461 -1.587 1.00 84.62 172 LYS A O 1
ATOM 1234 N N . ILE A 1 173 ? 8.612 -4.553 -3.299 1.00 86.88 173 ILE A N 1
ATOM 1235 C CA . ILE A 1 173 ? 7.321 -5.185 -2.978 1.00 86.88 173 ILE A CA 1
ATOM 1236 C C . ILE A 1 173 ? 7.413 -6.718 -3.067 1.00 86.88 173 ILE A C 1
ATOM 1238 O O . ILE A 1 173 ? 6.848 -7.427 -2.243 1.00 86.88 173 ILE A O 1
ATOM 1242 N N . GLU A 1 174 ? 8.141 -7.246 -4.057 1.00 84.38 174 GLU A N 1
ATOM 1243 C CA . GLU A 1 174 ? 8.360 -8.694 -4.203 1.00 84.38 174 GLU A CA 1
ATOM 1244 C C . GLU A 1 174 ? 9.404 -9.209 -3.200 1.00 84.38 174 GLU A C 1
ATOM 1246 O O . GLU A 1 174 ? 9.260 -10.299 -2.653 1.00 84.38 174 GLU A O 1
ATOM 1251 N N . GLY A 1 175 ? 10.460 -8.427 -2.960 1.00 76.69 175 GLY A N 1
ATOM 1252 C CA . GLY A 1 175 ? 11.599 -8.809 -2.127 1.00 76.69 175 GLY A CA 1
ATOM 1253 C C . GLY A 1 175 ? 11.323 -8.809 -0.624 1.00 76.69 175 GLY A C 1
ATOM 1254 O O . GLY A 1 175 ? 12.077 -9.431 0.118 1.00 76.69 175 GLY A O 1
ATOM 1255 N N . ALA A 1 176 ? 10.258 -8.145 -0.169 1.00 72.19 176 ALA A N 1
ATOM 1256 C CA . ALA A 1 176 ? 9.920 -8.022 1.246 1.00 72.19 176 ALA A CA 1
ATOM 1257 C C . ALA A 1 176 ? 8.517 -8.579 1.555 1.00 72.19 176 ALA A C 1
ATOM 1259 O O . ALA A 1 176 ? 7.682 -7.943 2.199 1.00 72.19 176 ALA A O 1
ATOM 1260 N N . HIS A 1 177 ? 8.269 -9.807 1.103 1.00 73.81 177 HIS A N 1
ATOM 1261 C CA . HIS A 1 177 ? 7.068 -10.563 1.447 1.00 73.81 177 HIS A CA 1
ATOM 1262 C C . HIS A 1 177 ? 6.948 -10.752 2.972 1.00 73.81 177 HIS A C 1
ATOM 1264 O O . HIS A 1 177 ? 7.922 -11.073 3.651 1.00 73.81 177 HIS A O 1
ATOM 1270 N N . GLY A 1 178 ? 5.748 -10.566 3.516 1.00 76.50 178 GLY A N 1
ATOM 1271 C CA . GLY A 1 178 ? 5.460 -10.607 4.951 1.00 76.50 178 GLY A CA 1
ATOM 1272 C C . GLY A 1 178 ? 5.891 -9.354 5.721 1.00 76.50 178 GLY A C 1
ATOM 1273 O O . GLY A 1 178 ? 5.864 -9.367 6.951 1.00 76.50 178 GLY A O 1
ATOM 1274 N N . SER A 1 179 ? 6.284 -8.278 5.032 1.00 83.31 179 SER A N 1
ATOM 1275 C CA . SER A 1 179 ? 6.755 -7.027 5.640 1.00 83.31 179 SER A CA 1
ATOM 1276 C C . SER A 1 179 ? 5.745 -5.877 5.513 1.00 83.31 179 SER A C 1
ATOM 1278 O O . SER A 1 179 ? 4.696 -6.002 4.872 1.00 83.31 179 SER A O 1
ATOM 1280 N N . THR A 1 180 ? 6.047 -4.737 6.141 1.00 87.50 180 THR A N 1
ATOM 1281 C CA . THR A 1 180 ? 5.289 -3.494 5.932 1.00 87.50 180 THR A CA 1
ATOM 1282 C C . THR A 1 180 ? 6.075 -2.538 5.051 1.00 87.50 180 THR A C 1
ATOM 1284 O O . THR A 1 180 ? 7.218 -2.200 5.346 1.00 87.50 180 THR A O 1
ATOM 1287 N N . HIS A 1 181 ? 5.433 -2.052 3.998 1.00 88.69 181 HIS A N 1
ATOM 1288 C CA . HIS A 1 181 ? 5.935 -1.014 3.119 1.00 88.69 181 HIS A CA 1
ATOM 1289 C C . HIS A 1 181 ? 5.311 0.326 3.489 1.00 88.69 181 HIS A C 1
ATOM 1291 O O . HIS A 1 181 ? 4.090 0.483 3.457 1.00 88.69 181 HIS A O 1
ATOM 1297 N N . SER A 1 182 ? 6.158 1.300 3.812 1.00 89.56 182 SER A N 1
ATOM 1298 C CA . SER A 1 182 ? 5.739 2.681 4.022 1.00 89.56 182 SER A CA 1
ATOM 1299 C C . SER A 1 182 ? 6.040 3.497 2.770 1.00 89.56 182 SER A C 1
ATOM 1301 O O . SER A 1 182 ? 7.210 3.711 2.456 1.00 89.56 182 SER A O 1
ATOM 1303 N N . LEU A 1 183 ? 5.009 3.962 2.067 1.00 89.06 183 LEU A N 1
ATOM 1304 C CA . LEU A 1 183 ? 5.142 4.780 0.860 1.00 89.06 183 LEU A CA 1
ATOM 1305 C C . LEU A 1 183 ? 4.853 6.243 1.196 1.00 89.06 183 LEU A C 1
ATOM 1307 O O . LEU A 1 183 ? 3.712 6.615 1.449 1.00 89.06 183 LEU A O 1
ATOM 1311 N N . GLY A 1 184 ? 5.891 7.071 1.221 1.00 87.19 184 GLY A N 1
ATOM 1312 C CA . GLY A 1 184 ? 5.787 8.510 1.434 1.00 87.19 184 GLY A CA 1
ATOM 1313 C C . GLY A 1 184 ? 5.470 9.254 0.144 1.00 87.19 184 GLY A C 1
ATOM 1314 O O . GLY A 1 184 ? 5.979 8.891 -0.913 1.00 87.19 184 GLY A O 1
ATOM 1315 N N . GLU A 1 185 ? 4.658 10.299 0.258 1.00 85.19 185 GLU A N 1
ATOM 1316 C CA . GLU A 1 185 ? 4.274 11.204 -0.826 1.00 85.19 185 GLU A CA 1
ATOM 1317 C C . GLU A 1 185 ? 3.740 10.493 -2.071 1.00 85.19 185 GLU A C 1
ATOM 1319 O O . GLU A 1 185 ? 4.152 10.735 -3.203 1.00 85.19 185 GLU A O 1
ATOM 1324 N N . VAL A 1 186 ? 2.773 9.598 -1.854 1.00 85.06 186 VAL A N 1
ATOM 1325 C CA . VAL A 1 186 ? 2.166 8.802 -2.933 1.00 85.06 186 VAL A CA 1
ATOM 1326 C C . VAL A 1 186 ? 1.495 9.654 -4.018 1.00 85.06 186 VAL A C 1
ATOM 1328 O O . VAL A 1 186 ? 1.406 9.213 -5.161 1.00 85.06 186 VAL A O 1
ATOM 1331 N N . GLY A 1 187 ? 1.079 10.883 -3.694 1.00 80.19 187 GLY A N 1
ATOM 1332 C CA . GLY A 1 187 ? 0.552 11.849 -4.665 1.00 80.19 187 GLY A CA 1
ATOM 1333 C C . GLY A 1 187 ? 1.600 12.402 -5.640 1.00 80.19 187 GLY A C 1
ATOM 1334 O O . GLY A 1 187 ? 1.243 12.897 -6.703 1.00 80.19 187 GLY A O 1
ATOM 1335 N N . ASP A 1 188 ? 2.893 12.281 -5.330 1.00 80.44 188 ASP A N 1
ATOM 1336 C CA . ASP A 1 188 ? 3.980 12.693 -6.228 1.00 80.44 188 ASP A CA 1
ATOM 1337 C C . ASP A 1 188 ? 4.432 11.557 -7.164 1.00 80.44 188 ASP A C 1
ATOM 1339 O O . ASP A 1 188 ? 5.313 11.743 -8.005 1.00 80.44 188 ASP A O 1
ATOM 1343 N N . MET A 1 189 ? 3.815 10.371 -7.072 1.00 85.44 189 MET A N 1
ATOM 1344 C CA . MET A 1 189 ? 4.084 9.285 -8.011 1.00 85.44 189 MET A CA 1
ATOM 1345 C C . MET A 1 189 ? 3.537 9.593 -9.412 1.00 85.44 189 MET A C 1
ATOM 1347 O O . MET A 1 189 ? 2.413 10.086 -9.538 1.00 85.44 189 MET A O 1
ATOM 1351 N N . PRO A 1 190 ? 4.244 9.187 -10.483 1.00 83.12 190 PRO A N 1
ATOM 1352 C CA . PRO A 1 190 ? 3.684 9.168 -11.830 1.00 83.12 190 PRO A CA 1
ATOM 1353 C C . PRO A 1 190 ? 2.359 8.393 -11.892 1.00 83.12 190 PRO A C 1
ATOM 1355 O O . PRO A 1 190 ? 2.240 7.313 -11.311 1.00 83.12 190 PRO A O 1
ATOM 1358 N N . LEU A 1 191 ? 1.393 8.882 -12.679 1.00 81.81 191 LEU A N 1
ATOM 1359 C CA . LEU A 1 191 ? 0.056 8.273 -12.814 1.00 81.81 191 LEU A CA 1
ATOM 1360 C C . LEU A 1 191 ? 0.096 6.774 -13.156 1.00 81.81 191 LEU A C 1
ATOM 1362 O O . LEU A 1 191 ? -0.690 5.994 -12.626 1.00 81.81 191 LEU A O 1
ATOM 1366 N N . ALA A 1 192 ? 1.036 6.349 -14.004 1.00 80.62 192 ALA A N 1
ATOM 1367 C CA . ALA A 1 192 ? 1.195 4.938 -14.357 1.00 80.62 192 ALA A CA 1
ATOM 1368 C C . ALA A 1 192 ? 1.543 4.051 -13.140 1.00 80.62 192 ALA A C 1
ATOM 1370 O O . ALA A 1 192 ? 1.091 2.906 -13.049 1.00 80.62 192 ALA A O 1
ATOM 1371 N N . LEU A 1 193 ? 2.308 4.583 -12.179 1.00 83.50 193 LEU A N 1
ATOM 1372 C CA . LEU A 1 193 ? 2.648 3.882 -10.939 1.00 83.50 193 LEU A CA 1
ATOM 1373 C C . LEU A 1 193 ? 1.509 3.919 -9.926 1.00 83.50 193 LEU A C 1
ATOM 1375 O O . LEU A 1 193 ? 1.299 2.920 -9.246 1.00 83.50 193 LEU A O 1
ATOM 1379 N N . GLN A 1 194 ? 0.728 5.001 -9.881 1.00 85.12 194 GLN A N 1
ATOM 1380 C CA . GLN A 1 194 ? -0.493 5.048 -9.072 1.00 85.12 194 GLN A CA 1
ATOM 1381 C C . GLN A 1 194 ? -1.491 3.966 -9.521 1.00 85.12 194 GLN A C 1
ATOM 1383 O O . GLN A 1 194 ? -2.001 3.216 -8.694 1.00 85.12 194 GLN A O 1
ATOM 1388 N N . VAL A 1 195 ? -1.695 3.799 -10.834 1.00 84.38 195 VAL A N 1
ATOM 1389 C CA . VAL A 1 195 ? -2.542 2.722 -11.389 1.00 84.38 195 V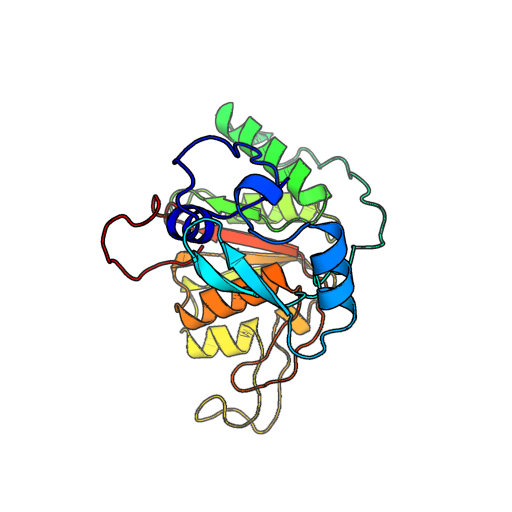AL A CA 1
ATOM 1390 C C . VAL A 1 195 ? -2.004 1.336 -11.020 1.00 84.38 195 VAL A C 1
ATOM 1392 O O . VAL A 1 195 ? -2.762 0.453 -10.624 1.00 84.38 195 VAL A O 1
ATOM 1395 N N . SER A 1 196 ? -0.686 1.145 -11.098 1.00 84.38 196 SER A N 1
ATOM 1396 C CA . SER A 1 196 ? -0.051 -0.121 -10.707 1.00 84.38 196 SER A CA 1
ATOM 1397 C C . SER A 1 196 ? -0.204 -0.407 -9.207 1.00 84.38 196 SER A C 1
ATOM 1399 O O . SER A 1 196 ? -0.454 -1.549 -8.822 1.00 84.38 196 SER A O 1
ATOM 1401 N N . LEU A 1 197 ? -0.111 0.623 -8.359 1.00 87.12 197 LEU A N 1
ATOM 1402 C CA . LEU A 1 197 ? -0.351 0.514 -6.920 1.00 87.12 197 LEU A CA 1
ATOM 1403 C C . LEU A 1 197 ? -1.811 0.155 -6.614 1.00 87.12 197 LEU A C 1
ATOM 1405 O O . LEU A 1 197 ? -2.059 -0.687 -5.759 1.00 87.12 197 LEU A O 1
ATOM 1409 N N . LEU A 1 198 ? -2.781 0.728 -7.327 1.00 87.12 198 LEU A N 1
ATOM 1410 C CA . LEU A 1 198 ? -4.189 0.354 -7.171 1.00 87.12 198 LEU A CA 1
ATOM 1411 C C . LEU A 1 198 ? -4.439 -1.108 -7.538 1.00 87.12 198 LEU A C 1
ATOM 1413 O O . LEU A 1 198 ? -5.110 -1.819 -6.797 1.00 87.12 198 LEU A O 1
ATOM 1417 N N . HIS A 1 199 ? -3.855 -1.585 -8.639 1.00 84.00 199 HIS A N 1
ATOM 1418 C CA . HIS A 1 199 ? -3.943 -3.000 -8.998 1.00 84.00 199 HIS A CA 1
ATOM 1419 C C . HIS A 1 199 ? -3.292 -3.909 -7.953 1.00 84.00 199 HIS A C 1
ATOM 1421 O O . HIS A 1 199 ? -3.805 -5.000 -7.692 1.00 84.00 199 HIS A O 1
ATOM 1427 N N . LEU A 1 200 ? -2.195 -3.470 -7.332 1.00 86.69 200 LEU A N 1
ATOM 1428 C CA . LEU A 1 200 ? -1.586 -4.178 -6.211 1.00 86.69 200 LEU A CA 1
ATOM 1429 C C . LEU A 1 200 ? -2.532 -4.235 -5.004 1.00 86.69 200 LEU A C 1
ATOM 1431 O O . LEU A 1 200 ? -2.681 -5.303 -4.422 1.00 86.69 200 LEU A O 1
ATOM 1435 N N . LEU A 1 201 ? -3.168 -3.119 -4.642 1.00 85.31 201 LEU A N 1
ATOM 1436 C CA . LEU A 1 201 ? -4.101 -3.039 -3.511 1.00 85.31 201 LEU A CA 1
ATOM 1437 C C . LEU A 1 201 ? -5.357 -3.896 -3.721 1.00 85.31 201 LEU A C 1
ATOM 1439 O O . LEU A 1 201 ? -5.864 -4.475 -2.766 1.00 85.31 201 LEU A O 1
ATOM 1443 N N . ASP A 1 202 ? -5.839 -3.988 -4.959 1.00 82.50 202 ASP A N 1
ATOM 1444 C CA . ASP A 1 202 ? -7.023 -4.774 -5.317 1.00 82.50 202 ASP A CA 1
ATOM 1445 C C . ASP A 1 202 ? -6.720 -6.280 -5.384 1.00 82.50 202 ASP A C 1
ATOM 1447 O O . ASP A 1 202 ? -7.437 -7.113 -4.831 1.00 82.50 202 ASP A O 1
ATOM 1451 N N . SER A 1 203 ? -5.616 -6.650 -6.039 1.00 83.81 203 SER A N 1
ATOM 1452 C CA . SER A 1 203 ? -5.324 -8.052 -6.356 1.00 83.81 203 SER A CA 1
ATOM 1453 C C . SER A 1 203 ? -4.310 -8.728 -5.431 1.00 83.81 203 SER A C 1
ATOM 1455 O O . SER A 1 203 ? -4.146 -9.948 -5.522 1.00 83.81 203 SER A O 1
ATOM 1457 N N . PHE A 1 204 ? -3.601 -7.960 -4.592 1.00 86.69 204 PHE A N 1
ATOM 1458 C CA . PHE A 1 204 ? -2.416 -8.388 -3.831 1.00 86.69 204 PHE A CA 1
ATOM 1459 C C . PHE A 1 204 ? -1.399 -9.139 -4.699 1.00 86.69 204 PHE A C 1
ATOM 1461 O O . PHE A 1 204 ? -0.757 -10.114 -4.296 1.00 86.69 204 PHE A O 1
ATOM 1468 N N . LYS A 1 205 ? -1.270 -8.690 -5.951 1.00 86.88 205 LYS A N 1
ATOM 1469 C CA . LYS A 1 205 ? -0.314 -9.215 -6.917 1.00 86.88 205 LYS A CA 1
ATOM 1470 C C . LYS A 1 205 ? 0.509 -8.081 -7.493 1.00 86.88 205 LYS A C 1
ATOM 1472 O O . LYS A 1 205 ? -0.014 -7.042 -7.880 1.00 86.88 205 LYS A O 1
ATOM 1477 N N . VAL A 1 206 ? 1.807 -8.324 -7.605 1.00 86.56 206 VAL A N 1
ATOM 1478 C CA . VAL A 1 206 ? 2.739 -7.418 -8.263 1.00 86.56 206 VAL A CA 1
ATOM 1479 C C . VAL A 1 206 ? 2.947 -7.860 -9.711 1.00 86.56 206 VAL A C 1
ATOM 1481 O O . VAL A 1 206 ? 3.145 -9.045 -10.001 1.00 86.56 206 VAL A O 1
ATOM 1484 N N . VAL A 1 207 ? 2.891 -6.902 -10.633 1.00 83.31 207 VAL A N 1
ATOM 1485 C CA . VAL A 1 207 ? 3.253 -7.082 -12.042 1.00 83.31 207 VAL A CA 1
ATOM 1486 C C . VAL A 1 207 ? 4.436 -6.165 -12.310 1.00 83.31 207 VAL A C 1
ATOM 1488 O O . VAL A 1 207 ? 4.352 -4.961 -12.082 1.00 83.31 207 VAL A O 1
ATOM 1491 N N . ARG A 1 208 ? 5.558 -6.732 -12.764 1.00 82.69 208 ARG A N 1
ATOM 1492 C CA . ARG A 1 208 ? 6.725 -5.915 -13.121 1.00 82.69 208 ARG A CA 1
ATOM 1493 C C . ARG A 1 208 ? 6.394 -5.081 -14.369 1.00 82.69 208 ARG A C 1
ATOM 1495 O O . ARG A 1 208 ? 5.700 -5.604 -15.247 1.00 82.69 208 ARG A O 1
ATOM 1502 N N . PRO A 1 209 ? 6.902 -3.844 -14.503 1.00 76.06 209 PRO A N 1
ATOM 1503 C CA . PRO A 1 209 ? 6.734 -3.047 -15.715 1.00 76.06 209 PRO A CA 1
ATOM 1504 C C . PRO A 1 209 ? 7.125 -3.846 -16.966 1.00 76.06 209 PRO A C 1
ATOM 1506 O O . PRO A 1 209 ? 8.079 -4.623 -16.932 1.00 76.06 209 PRO A O 1
ATOM 1509 N N . ALA A 1 210 ? 6.357 -3.695 -18.049 1.00 72.19 210 ALA A N 1
ATOM 1510 C CA . ALA A 1 210 ? 6.505 -4.453 -19.301 1.00 72.19 210 ALA A CA 1
ATOM 1511 C C . ALA A 1 210 ? 6.457 -5.995 -19.163 1.00 72.19 210 ALA A C 1
ATOM 1513 O O . ALA A 1 210 ? 6.835 -6.721 -20.082 1.00 72.19 210 ALA A O 1
ATOM 1514 N N . CYS A 1 211 ? 5.974 -6.525 -18.036 1.00 74.69 211 CYS A N 1
ATOM 1515 C CA . CYS A 1 211 ? 5.735 -7.949 -17.837 1.00 74.69 211 CYS A CA 1
ATOM 1516 C C . CYS A 1 211 ? 4.230 -8.240 -17.779 1.00 74.69 211 CYS A C 1
ATOM 1518 O O . CYS A 1 211 ? 3.446 -7.418 -17.326 1.00 74.69 211 CYS A O 1
ATOM 1520 N N . MET A 1 212 ? 3.824 -9.443 -18.193 1.00 75.62 212 MET A N 1
ATOM 1521 C CA . MET A 1 212 ? 2.430 -9.906 -18.083 1.00 75.62 212 MET A CA 1
ATOM 1522 C C . MET A 1 212 ? 2.212 -10.881 -16.918 1.00 75.62 212 MET A C 1
ATOM 1524 O O . MET A 1 212 ? 1.090 -11.301 -16.648 1.00 75.62 212 MET A O 1
ATOM 1528 N N . ARG A 1 213 ? 3.284 -11.289 -16.227 1.00 81.69 213 ARG A N 1
ATOM 1529 C CA . ARG A 1 213 ? 3.206 -12.294 -15.165 1.00 81.69 213 ARG A CA 1
ATOM 1530 C C . ARG A 1 213 ? 2.947 -11.629 -13.817 1.00 81.69 213 ARG A C 1
ATOM 1532 O O . ARG A 1 213 ? 3.857 -11.035 -13.243 1.00 81.69 213 ARG A O 1
ATOM 1539 N N . ALA A 1 214 ? 1.735 -11.808 -13.305 1.00 84.62 214 ALA A N 1
ATOM 1540 C CA . ALA A 1 214 ? 1.371 -11.446 -11.942 1.00 84.62 214 ALA A CA 1
ATOM 1541 C C . ALA A 1 214 ? 2.012 -12.398 -10.921 1.00 84.62 214 ALA A C 1
ATOM 1543 O O . ALA A 1 214 ? 2.109 -13.609 -11.153 1.00 84.62 214 ALA A O 1
ATOM 1544 N N . ARG A 1 215 ? 2.451 -11.850 -9.789 1.00 84.75 215 ARG A N 1
ATOM 1545 C CA . ARG A 1 215 ? 3.075 -12.591 -8.686 1.00 84.75 215 ARG A CA 1
ATOM 1546 C C . ARG A 1 215 ? 2.354 -12.249 -7.385 1.00 84.75 215 ARG A C 1
ATOM 1548 O O . ARG A 1 215 ? 2.266 -11.062 -7.086 1.00 84.75 215 ARG A O 1
ATOM 1555 N N . PRO A 1 216 ? 1.815 -13.230 -6.642 1.00 85.19 216 PRO A N 1
ATOM 1556 C CA . PRO A 1 216 ? 1.169 -12.954 -5.364 1.00 85.19 216 PRO A CA 1
ATOM 1557 C C . PRO A 1 216 ? 2.192 -12.405 -4.371 1.00 85.19 216 PRO A C 1
ATOM 1559 O O . PRO A 1 216 ? 3.336 -12.863 -4.346 1.00 85.19 216 PRO A O 1
ATOM 1562 N N . VAL A 1 217 ? 1.773 -11.426 -3.580 1.00 85.69 217 VAL A N 1
ATOM 1563 C CA . VAL A 1 217 ? 2.586 -10.825 -2.525 1.00 85.69 217 VAL A CA 1
ATOM 1564 C C . VAL A 1 217 ? 1.737 -10.617 -1.279 1.00 85.69 217 VAL A C 1
ATOM 1566 O O . VAL A 1 217 ? 0.616 -10.123 -1.359 1.00 85.69 217 VAL A O 1
ATOM 1569 N N . ASP A 1 218 ? 2.276 -10.973 -0.120 1.00 84.38 218 ASP A N 1
ATOM 1570 C CA . ASP A 1 218 ? 1.711 -10.584 1.168 1.00 84.38 218 ASP A CA 1
ATOM 1571 C C . ASP A 1 218 ? 2.487 -9.381 1.693 1.00 84.38 218 ASP A C 1
ATOM 1573 O O . ASP A 1 218 ? 3.613 -9.511 2.168 1.00 84.38 218 ASP A O 1
ATOM 1577 N N . VAL A 1 219 ? 1.919 -8.191 1.542 1.00 84.94 219 VAL A N 1
ATOM 1578 C CA . VAL A 1 219 ? 2.540 -6.940 1.984 1.00 84.94 219 VAL A CA 1
ATOM 1579 C C . VAL A 1 219 ? 1.514 -6.082 2.697 1.00 84.94 219 VAL A C 1
ATOM 1581 O O . VAL A 1 219 ? 0.338 -6.050 2.329 1.00 84.94 219 VAL A O 1
ATOM 1584 N N . HIS A 1 220 ? 1.953 -5.378 3.735 1.00 87.44 220 HIS A N 1
ATOM 1585 C CA . HIS A 1 220 ? 1.143 -4.347 4.380 1.00 87.44 220 HIS A CA 1
ATOM 1586 C C . HIS A 1 220 ? 1.580 -2.988 3.880 1.00 87.44 220 HIS A C 1
ATOM 1588 O O . HIS A 1 220 ? 2.774 -2.714 3.824 1.00 87.44 220 HIS A O 1
ATOM 1594 N N . LEU A 1 221 ? 0.624 -2.139 3.525 1.00 88.81 221 LEU A N 1
ATOM 1595 C CA . LEU A 1 221 ? 0.912 -0.835 2.946 1.00 88.81 221 LEU A CA 1
ATOM 1596 C C . LEU A 1 221 ? 0.466 0.270 3.894 1.00 88.81 221 LEU A C 1
ATOM 1598 O O . LEU A 1 221 ? -0.701 0.345 4.274 1.00 88.81 221 LEU A O 1
ATOM 1602 N N . VAL A 1 222 ? 1.410 1.135 4.247 1.00 89.50 222 VAL A N 1
ATOM 1603 C CA . VAL A 1 222 ? 1.144 2.401 4.922 1.00 89.50 222 VAL A CA 1
ATOM 1604 C C . VAL A 1 222 ? 1.565 3.518 3.979 1.00 89.50 222 VAL A C 1
ATOM 1606 O O . VAL A 1 222 ? 2.745 3.795 3.793 1.00 89.50 222 VAL A O 1
ATOM 1609 N N . CYS A 1 223 ? 0.594 4.134 3.330 1.00 89.88 223 CYS A N 1
ATOM 1610 C CA . CYS A 1 223 ? 0.810 5.237 2.412 1.00 89.88 223 CYS A CA 1
ATOM 1611 C C . CYS A 1 223 ? 0.706 6.562 3.164 1.00 89.88 223 CYS A C 1
ATOM 1613 O O . CYS A 1 223 ? -0.089 6.698 4.090 1.00 89.88 223 CYS A O 1
ATOM 1615 N N . ALA A 1 224 ? 1.467 7.560 2.741 1.00 87.19 224 ALA A N 1
ATOM 1616 C CA . ALA A 1 224 ? 1.404 8.913 3.261 1.00 87.19 224 ALA A CA 1
ATOM 1617 C C . ALA A 1 224 ? 1.327 9.918 2.108 1.00 87.19 224 ALA A C 1
ATOM 1619 O O . ALA A 1 224 ? 1.997 9.750 1.091 1.00 87.19 224 ALA A O 1
ATOM 1620 N N . SER A 1 225 ? 0.517 10.964 2.266 1.00 83.06 225 SER A N 1
ATOM 1621 C CA . SER A 1 225 ? 0.383 12.039 1.275 1.00 83.06 225 SER A CA 1
ATOM 1622 C C . SER A 1 225 ? 0.248 13.396 1.957 1.00 83.06 225 SER A C 1
ATOM 1624 O O . SER A 1 225 ? -0.521 13.536 2.912 1.00 83.06 225 SER A O 1
ATOM 1626 N N . HIS A 1 226 ? 0.991 14.397 1.478 1.00 74.25 226 HIS A N 1
ATOM 1627 C CA . HIS A 1 226 ? 0.773 15.801 1.832 1.00 74.25 226 HIS A CA 1
ATOM 1628 C C . HIS A 1 226 ? -0.409 16.437 1.105 1.00 74.25 226 HIS A C 1
ATOM 1630 O O . HIS A 1 226 ? -1.033 17.365 1.619 1.00 74.25 226 HIS A O 1
ATOM 1636 N N . ARG A 1 227 ? -0.739 15.919 -0.078 1.00 65.62 227 ARG A N 1
ATOM 1637 C CA . ARG A 1 227 ? -1.924 16.340 -0.810 1.00 65.62 227 ARG A CA 1
ATOM 1638 C C . ARG A 1 227 ? -3.130 15.727 -0.124 1.00 65.62 227 ARG A C 1
ATOM 1640 O O . ARG A 1 227 ? -3.220 14.500 -0.007 1.00 65.62 227 ARG A O 1
ATOM 1647 N N . GLY A 1 228 ? -4.040 16.579 0.343 1.00 56.00 228 GLY A N 1
ATOM 1648 C CA . GLY A 1 228 ? -5.388 16.134 0.661 1.00 56.00 228 GLY A CA 1
ATOM 1649 C C . GLY A 1 228 ? -5.969 15.462 -0.578 1.00 56.00 228 GLY A C 1
ATOM 1650 O O . GLY A 1 228 ? -5.800 15.978 -1.684 1.00 56.00 228 GLY A O 1
ATOM 1651 N N . LEU A 1 229 ? -6.603 14.304 -0.395 1.00 50.00 229 LEU A N 1
ATOM 1652 C CA . LEU A 1 229 ? -7.347 13.630 -1.457 1.00 50.00 229 LEU A CA 1
ATOM 1653 C C . LEU A 1 229 ? -8.244 14.674 -2.136 1.00 50.00 229 LEU A C 1
ATOM 1655 O O . LEU A 1 229 ? -9.041 15.308 -1.429 1.00 50.00 229 LEU A O 1
ATOM 1659 N N . PRO A 1 230 ? -8.124 14.924 -3.452 1.00 45.22 230 PRO A N 1
ATOM 1660 C CA . PRO A 1 230 ? -9.047 15.831 -4.097 1.00 45.22 230 PRO A CA 1
ATOM 1661 C C . PRO A 1 230 ? -10.463 15.291 -3.886 1.00 45.22 230 PRO A C 1
ATOM 1663 O O . PRO A 1 230 ? -10.777 14.141 -4.196 1.00 45.22 230 PRO A O 1
ATOM 1666 N N . VAL A 1 231 ? -11.334 16.147 -3.346 1.00 41.44 231 VAL A N 1
ATOM 1667 C CA . VAL A 1 231 ? -12.787 15.965 -3.422 1.00 41.44 231 VAL A CA 1
ATOM 1668 C C . VAL A 1 231 ? -13.113 15.562 -4.865 1.00 41.44 231 VAL A C 1
ATOM 1670 O O . VAL A 1 231 ? -12.571 16.194 -5.777 1.00 41.44 231 VAL A O 1
ATOM 1673 N N . PRO A 1 232 ? -13.953 14.532 -5.099 1.00 40.09 232 PRO A N 1
ATOM 1674 C CA . PRO A 1 232 ? -14.152 13.935 -6.414 1.00 40.09 232 PRO A CA 1
ATOM 1675 C C . PRO A 1 232 ? -14.276 14.998 -7.503 1.00 40.09 232 PRO A C 1
ATOM 1677 O O . PRO A 1 232 ? -15.195 15.823 -7.491 1.00 40.09 232 PRO A O 1
ATOM 1680 N N . VAL A 1 233 ? -13.302 14.965 -8.415 1.00 44.47 233 VAL A N 1
ATOM 1681 C CA . VAL A 1 233 ? -13.073 15.924 -9.494 1.00 44.47 233 VAL A CA 1
ATOM 1682 C C . VAL A 1 233 ? -14.363 16.117 -10.294 1.00 44.47 233 VAL A C 1
ATOM 1684 O O . VAL A 1 233 ? -14.726 15.312 -11.148 1.00 44.47 233 VAL A O 1
ATOM 1687 N N . ARG A 1 234 ? -15.077 17.215 -10.020 1.00 39.06 234 ARG A N 1
ATOM 1688 C CA . ARG A 1 234 ? -16.206 17.688 -10.840 1.00 39.06 234 ARG A CA 1
ATOM 1689 C C . ARG A 1 234 ? -15.757 18.403 -12.113 1.00 39.06 234 ARG A C 1
ATOM 1691 O O . ARG A 1 234 ? -16.599 18.762 -12.928 1.00 39.06 234 ARG A O 1
ATOM 1698 N N . GLN A 1 235 ? -14.460 18.608 -12.310 1.00 36.06 235 GLN A N 1
ATOM 1699 C CA . GLN A 1 235 ? -13.936 19.324 -13.465 1.00 36.06 235 GLN A CA 1
ATOM 1700 C C . GLN A 1 235 ? -12.605 18.724 -13.888 1.00 36.06 235 GLN A C 1
ATOM 1702 O O . GLN A 1 235 ? -11.596 19.079 -13.303 1.00 36.06 235 GLN A O 1
ATOM 1707 N N . GLY A 1 236 ? -12.635 17.804 -14.860 1.00 39.59 236 GLY A N 1
ATOM 1708 C CA . GLY A 1 236 ? -11.628 17.580 -15.915 1.00 39.59 236 GLY A CA 1
ATOM 1709 C C . GLY A 1 236 ? -10.118 17.568 -15.619 1.00 39.59 236 GLY A C 1
ATOM 1710 O O . GLY A 1 236 ? -9.350 17.415 -16.565 1.00 39.59 236 GLY A O 1
ATOM 1711 N N . SER A 1 237 ? -9.663 17.709 -14.378 1.00 37.47 237 SER A N 1
ATOM 1712 C CA . SER A 1 237 ? -8.256 17.734 -14.014 1.00 37.47 237 SER A CA 1
ATOM 1713 C C . SER A 1 237 ? -7.805 16.301 -13.794 1.00 37.47 237 SER A C 1
ATOM 1715 O O . SER A 1 237 ? -8.204 15.634 -12.839 1.00 37.47 237 SER A O 1
ATOM 1717 N N . ARG A 1 238 ? -7.025 15.798 -14.749 1.00 48.94 238 ARG A N 1
ATOM 1718 C CA . ARG A 1 238 ? -6.323 14.523 -14.634 1.00 48.94 238 ARG A CA 1
ATOM 1719 C C . ARG A 1 238 ? -5.165 14.710 -13.660 1.00 48.94 238 ARG A C 1
ATOM 1721 O O . ARG A 1 238 ? -4.120 15.215 -14.053 1.00 48.94 238 ARG A O 1
ATOM 1728 N N . GLY A 1 239 ? -5.340 14.281 -12.424 1.00 40.34 239 GLY A N 1
ATOM 1729 C CA . GLY A 1 239 ? -4.253 14.211 -11.462 1.00 40.34 239 GLY A CA 1
ATOM 1730 C C . GLY A 1 239 ? -4.748 13.559 -10.189 1.00 40.34 239 GLY A C 1
ATOM 1731 O O . GLY A 1 239 ? -5.608 14.122 -9.529 1.00 40.34 239 GLY A O 1
ATOM 1732 N N . ASP A 1 240 ? -4.183 12.399 -9.885 1.00 42.34 240 ASP A N 1
ATOM 1733 C CA . ASP A 1 240 ? -4.259 11.691 -8.607 1.00 42.34 240 ASP A CA 1
ATOM 1734 C C . ASP A 1 240 ? -5.456 10.725 -8.480 1.00 42.34 240 ASP A C 1
ATOM 1736 O O . ASP A 1 240 ? -6.620 11.113 -8.395 1.00 42.34 240 ASP A O 1
ATOM 1740 N N . LEU A 1 241 ? -5.144 9.421 -8.550 1.00 44.84 241 LEU A N 1
ATOM 1741 C CA . LEU A 1 241 ? -6.098 8.300 -8.497 1.00 44.84 241 LEU A CA 1
ATOM 1742 C C . LEU A 1 241 ? -6.115 7.591 -7.131 1.00 44.84 241 LEU A C 1
ATOM 1744 O O . LEU A 1 241 ? -6.458 6.415 -7.052 1.00 44.84 241 LEU A O 1
ATOM 1748 N N . ILE A 1 242 ? -5.726 8.280 -6.064 1.00 44.50 242 ILE A N 1
ATOM 1749 C CA . ILE A 1 242 ? -5.711 7.735 -4.701 1.00 44.50 242 ILE A CA 1
ATOM 1750 C C . ILE A 1 242 ? -6.710 8.525 -3.878 1.00 44.50 242 ILE A C 1
ATOM 1752 O O . ILE A 1 242 ? -6.758 9.755 -4.103 1.00 44.50 242 ILE A O 1
#

Secondary structure (DSSP, 8-state):
-----HHHHHHTT--SSS-----HHHHBSS-HHHHHHHHHH-TT-EEEEBTTS-EEEE------------S----PPPPSTTGGG---HHHHHHHHHHHHHHHTT--EEEE--TTS-HHHHHHHHHHHSTTTTS-EEEEEGGGS-HHHHHHHHHB--TTSSTT--SS-PBPHHHHTTTEEEEEE-GGGS-HHHHHHHHHHHHHSEEE-TT---EEE--EEEEEEESSPPP---SS-------

Organism: NCBI:txid545864

Foldseek 3Di:
DDDDDPVRCVVQVNDPDDPPPDDPVQFWVDDPVVQVVVQVVDPPFDWTATPVGDIDGDHPDPPPPLPPPPPPLDQDDFDCPPLVVDPDPVVSVVLVVLLRCLSSLAAAEAEDAPPPPLVVSLLRSCCSHPLVVFDEAEDEQQVDPQLVVLCQAQNAAPPSDPPPDHDTDGHPQRVRASHEYEYEALQNHDPVVLVQVVCCNVRCWGARPVGPDTDHGHYRYYYYHNDDDPDPDPDDDPGDPD

Solvent-accessible surface area (backbone atoms only — not comparable to full-atom values): 14344 Å² total; per-residue (Å²): 105,58,88,68,57,74,69,53,24,62,76,66,74,48,77,96,64,76,89,71,64,51,52,54,63,77,49,25,74,54,57,64,69,65,51,54,55,48,36,77,72,31,94,82,32,30,80,47,38,34,66,91,67,52,79,46,77,47,62,84,71,79,75,74,66,63,78,70,74,83,64,78,80,61,78,51,83,60,77,73,80,68,60,84,78,51,91,45,70,68,55,46,53,53,48,55,51,46,34,58,43,16,14,66,49,49,72,42,80,50,70,46,60,82,86,66,52,62,67,61,52,45,54,53,32,38,62,14,19,77,35,44,90,39,59,78,50,74,44,58,40,70,80,41,60,61,73,59,40,45,36,50,45,46,6,41,40,76,82,68,51,94,85,63,68,92,57,68,48,77,6,50,59,67,72,41,59,56,16,28,38,33,37,32,33,58,74,62,42,50,69,74,54,51,53,52,49,50,48,26,72,67,66,40,30,50,53,27,56,97,50,88,64,72,39,82,43,53,66,30,42,37,36,28,23,52,65,72,68,74,72,81,77,88,63,94,68,89,74,77,94,107

Sequence (242 aa):
MVAADRAARQLLGLAAGPPSAKPFEQLFSVGFGAWMSALRHARQGAAMRLADGVRLRAVAMEMVQPAARTAPLQLRAATPSAQAALSDELLVLAYDRGLRVASVGLPILVTGETGTSKEVAARALHAAGPSAAGPLVALNCAAIPGELLAGDLFGYVDGTFTGTRRGRAPGKIEGAHGSTHSLGEVGDMPLALQVSLLHLLDSFKVVRPACMRARPVDVHLVCASHRGLPVPVRQGSRGDLI